Protein AF-A0A8B6GDD3-F1 (afdb_monomer_lite)

Secondary structure (DSSP, 8-state):
--EEEE-GGG------------------------------PPP---HHHHHHHHHHHHHHHTTPPP-S-HHHHHHHGGG-S-HHHHHHHHHHHHH-----B-S----B--PPPHHHHH-HHHHHHHHHHHHHTTSEEEEESS-SSTT-B-PPEEEEEETTEEEEEE-TTPSTTSSGGGGB-HHHH--PPPP--

Organism: Mytilus galloprovincialis (NCBI:txid29158)

pLDDT: mean 73.68, std 25.56, range [23.83, 97.0]

Foldseek 3Di:
DEQQDAPPPVDPDDDDDDDDDDDDDDDDDDDDDDDDDDDDDPDDDDPPQVVLQVVLVVVSQVLADDPDPLVVLLVVLVPPPDVVVSVQVSCCSVRNDDLQFDDDLAEADDEADVQCVVVVVLVVVVVVVCSVVSNYDDPDPDDSHRSDYAFHWHWDDDPPGTDIDGDQCPPPCRGRVNRRDCVVPPDDDDDDD

Structure (mmCIF, N/CA/C/O backbone):
data_AF-A0A8B6GDD3-F1
#
_entry.id   AF-A0A8B6GDD3-F1
#
loop_
_atom_site.group_PDB
_atom_site.id
_atom_site.type_symbol
_atom_site.label_atom_id
_atom_site.label_alt_id
_atom_site.label_comp_id
_atom_site.label_asym_id
_atom_site.label_entity_id
_atom_site.label_seq_id
_atom_site.pdbx_PDB_ins_code
_atom_site.Cartn_x
_atom_site.Cartn_y
_atom_site.Cartn_z
_atom_site.occupancy
_atom_site.B_iso_or_equiv
_atom_site.auth_seq_id
_atom_site.auth_comp_id
_atom_site.auth_asym_id
_atom_site.auth_atom_id
_atom_site.pdbx_PDB_model_num
ATOM 1 N N . MET A 1 1 ? -5.641 -0.725 3.367 1.00 25.08 1 MET A N 1
ATOM 2 C CA . MET A 1 1 ? -4.378 -0.809 2.606 1.00 25.08 1 MET A CA 1
ATOM 3 C C . MET A 1 1 ? -4.713 -1.417 1.257 1.00 25.08 1 MET A C 1
ATOM 5 O O . MET A 1 1 ? -4.905 -2.619 1.180 1.00 25.08 1 MET A O 1
ATOM 9 N N . LEU A 1 2 ? -4.910 -0.583 0.239 1.00 27.64 2 LEU A N 1
ATOM 10 C CA . LEU A 1 2 ? -5.195 -1.021 -1.123 1.00 27.64 2 LEU A CA 1
ATOM 11 C C . LEU A 1 2 ? -4.203 -0.274 -2.009 1.00 27.64 2 LEU A C 1
ATOM 13 O O . LEU A 1 2 ? -4.364 0.920 -2.250 1.00 27.64 2 LEU A O 1
ATOM 17 N N . VAL A 1 3 ? -3.121 -0.947 -2.399 1.00 32.22 3 VAL A N 1
ATOM 18 C CA . VAL A 1 3 ? -2.204 -0.400 -3.400 1.00 32.22 3 VAL A CA 1
ATOM 19 C C . VAL A 1 3 ? -2.746 -0.838 -4.753 1.00 32.22 3 VAL A C 1
ATOM 21 O O . VAL A 1 3 ? -2.589 -1.988 -5.159 1.00 32.22 3 VAL A O 1
ATOM 24 N N . ILE A 1 4 ? -3.486 0.065 -5.3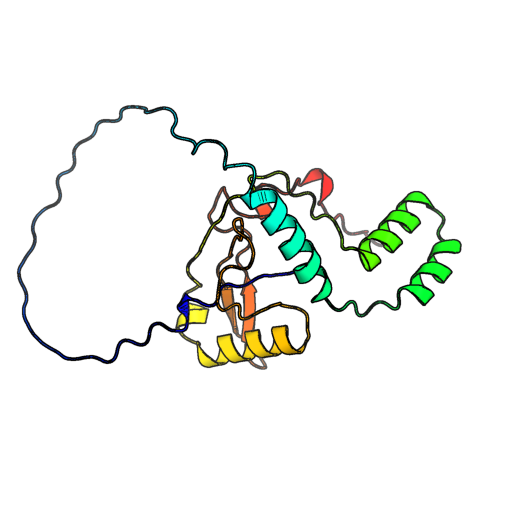88 1.00 34.34 4 ILE A N 1
ATOM 25 C CA . ILE A 1 4 ? -4.047 -0.119 -6.722 1.00 34.34 4 ILE A CA 1
ATOM 26 C C . ILE A 1 4 ? -2.921 0.183 -7.718 1.00 34.34 4 ILE A C 1
ATOM 28 O O . ILE A 1 4 ? -2.464 1.323 -7.802 1.00 34.34 4 ILE A O 1
ATOM 32 N N . HIS A 1 5 ? -2.462 -0.819 -8.469 1.00 44.69 5 HIS A N 1
ATOM 33 C CA . HIS A 1 5 ? -1.477 -0.608 -9.532 1.00 44.69 5 HIS A CA 1
ATOM 34 C C . HIS A 1 5 ? -2.133 -0.714 -10.905 1.00 44.69 5 HIS A C 1
ATOM 36 O O . HIS A 1 5 ? -2.836 -1.676 -11.210 1.00 44.69 5 HIS A O 1
ATOM 42 N N . ASN A 1 6 ? -1.855 0.282 -11.743 1.00 33.47 6 ASN A N 1
ATOM 43 C CA . ASN A 1 6 ? -2.201 0.284 -13.153 1.00 33.47 6 ASN A CA 1
ATOM 44 C C . ASN A 1 6 ? -1.038 -0.355 -13.937 1.00 33.47 6 ASN A C 1
ATOM 46 O O . ASN A 1 6 ? 0.036 0.241 -14.023 1.00 33.47 6 ASN A O 1
ATOM 50 N N . ILE A 1 7 ? -1.209 -1.576 -14.460 1.00 34.66 7 ILE A N 1
ATOM 51 C CA . ILE A 1 7 ? -0.160 -2.306 -15.206 1.00 34.66 7 ILE A CA 1
ATOM 52 C C . ILE A 1 7 ? -0.280 -2.037 -16.720 1.00 34.66 7 ILE A C 1
ATOM 54 O O . ILE A 1 7 ? -0.045 -2.909 -17.547 1.00 34.66 7 ILE A O 1
ATOM 58 N N . THR A 1 8 ? -0.621 -0.816 -17.142 1.00 28.84 8 THR A N 1
ATOM 59 C CA . THR A 1 8 ? -0.647 -0.509 -18.588 1.00 28.84 8 THR A CA 1
ATOM 60 C C . THR A 1 8 ? 0.758 -0.351 -19.186 1.00 28.84 8 THR A C 1
ATOM 62 O O . THR A 1 8 ? 0.921 -0.467 -20.393 1.00 28.84 8 THR A O 1
ATOM 65 N N . GLN A 1 9 ? 1.810 -0.146 -18.380 1.00 33.81 9 GLN A N 1
ATOM 66 C CA . GLN A 1 9 ? 3.174 0.037 -18.911 1.00 33.81 9 GLN A CA 1
ATOM 67 C C . GLN A 1 9 ? 3.981 -1.266 -19.083 1.00 33.81 9 GLN A C 1
ATOM 69 O O . GLN A 1 9 ? 5.102 -1.217 -19.584 1.00 33.81 9 GLN A O 1
ATOM 74 N N . ALA A 1 10 ? 3.443 -2.438 -18.713 1.00 29.56 10 ALA A N 1
ATOM 75 C CA . ALA A 1 10 ? 4.145 -3.716 -18.917 1.00 29.56 10 ALA A CA 1
ATOM 76 C C . ALA A 1 10 ? 3.794 -4.419 -20.242 1.00 29.56 10 ALA A C 1
ATOM 78 O O . ALA A 1 10 ? 4.418 -5.425 -20.570 1.00 29.56 10 ALA A O 1
ATOM 79 N N . LEU A 1 11 ? 2.833 -3.895 -21.013 1.00 29.53 11 LEU A N 1
ATOM 80 C CA . LEU A 1 11 ? 2.328 -4.516 -22.244 1.00 29.53 11 LEU A CA 1
ATOM 81 C C . LEU A 1 11 ? 2.389 -3.571 -23.451 1.00 29.53 11 LEU A C 1
ATOM 83 O O . LEU A 1 11 ? 1.442 -3.463 -24.221 1.00 29.53 11 LEU A O 1
ATOM 87 N N . SER A 1 12 ? 3.522 -2.903 -23.659 1.00 27.91 12 SER A N 1
ATOM 88 C CA . SER A 1 12 ? 3.843 -2.342 -24.975 1.00 27.91 12 SER A CA 1
ATOM 89 C C . SER A 1 12 ? 4.632 -3.381 -25.774 1.00 27.91 12 SER A C 1
ATOM 91 O O . SER A 1 12 ? 5.861 -3.378 -25.788 1.00 27.91 12 SER A O 1
ATOM 93 N N . PHE A 1 13 ? 3.911 -4.313 -26.400 1.00 28.72 13 PHE A N 1
ATOM 94 C CA . PHE A 1 13 ? 4.430 -5.092 -27.521 1.00 28.72 13 PHE A CA 1
ATOM 95 C C . PHE A 1 13 ? 4.427 -4.193 -28.762 1.00 28.72 13 PHE A C 1
ATOM 97 O O . PHE A 1 13 ? 3.360 -3.845 -29.256 1.00 28.72 13 PHE A O 1
ATOM 104 N N . SER A 1 14 ? 5.604 -3.866 -29.292 1.00 27.88 14 SER A N 1
ATOM 105 C CA . SER A 1 14 ? 5.744 -3.443 -30.687 1.00 27.88 14 SER A CA 1
ATOM 106 C C . SER A 1 14 ? 6.638 -4.457 -31.390 1.00 27.88 14 SER A C 1
ATOM 108 O O . SER A 1 14 ? 7.851 -4.479 -31.190 1.00 27.88 14 SER A O 1
ATOM 110 N N . PHE A 1 15 ? 6.013 -5.334 -32.178 1.00 29.25 15 PHE A N 1
ATOM 111 C CA . PHE A 1 15 ? 6.689 -6.106 -33.218 1.00 29.25 15 PHE A CA 1
ATOM 112 C C . PHE A 1 15 ? 7.264 -5.129 -34.252 1.00 29.25 15 PHE A C 1
ATOM 114 O O . PHE A 1 15 ? 6.594 -4.179 -34.654 1.00 29.25 15 PHE A O 1
ATOM 121 N N . GLY A 1 16 ? 8.528 -5.327 -34.625 1.00 23.83 16 GLY A N 1
ATOM 122 C CA . GLY A 1 16 ? 9.286 -4.379 -35.436 1.00 23.83 16 GLY A CA 1
ATOM 123 C C . GLY A 1 16 ? 9.080 -4.482 -36.946 1.00 23.83 16 GLY A C 1
ATOM 124 O O . GLY A 1 16 ? 8.595 -5.486 -37.462 1.00 23.83 16 GLY A O 1
ATOM 125 N N . HIS A 1 17 ? 9.585 -3.464 -37.644 1.00 26.36 17 HIS A N 1
ATOM 126 C CA . HIS A 1 17 ? 10.421 -3.624 -38.838 1.00 26.36 17 HIS A CA 1
ATOM 127 C C . HIS A 1 17 ? 11.335 -2.392 -39.035 1.00 26.36 17 HIS A C 1
ATOM 129 O O . HIS A 1 17 ? 11.056 -1.341 -38.455 1.00 26.36 17 HIS A O 1
ATOM 135 N N . PRO A 1 18 ? 12.458 -2.531 -39.769 1.00 31.09 18 PRO A N 1
ATOM 136 C CA . PRO A 1 18 ? 13.601 -1.622 -39.736 1.00 31.09 18 PRO A CA 1
ATOM 137 C C . PRO A 1 18 ? 13.593 -0.604 -40.887 1.00 31.09 18 PRO A C 1
ATOM 139 O O . PRO A 1 18 ? 13.093 -0.894 -41.971 1.00 31.09 18 PRO A O 1
ATOM 142 N N . GLY A 1 19 ? 14.258 0.540 -40.692 1.00 24.67 19 GLY A N 1
ATOM 143 C CA . GLY A 1 19 ? 14.771 1.336 -41.809 1.00 24.67 19 GLY A CA 1
ATOM 144 C C . GLY A 1 19 ? 14.820 2.852 -41.602 1.00 24.67 19 GLY A C 1
ATOM 145 O O . GLY A 1 19 ? 13.789 3.477 -41.402 1.00 24.67 19 GLY A O 1
ATOM 146 N N . LEU A 1 20 ? 16.029 3.390 -41.813 1.00 25.22 20 LEU A N 1
ATOM 147 C CA . LEU A 1 20 ? 16.373 4.712 -42.371 1.00 25.22 20 LEU A CA 1
ATOM 148 C C . LEU A 1 20 ? 16.643 5.912 -41.431 1.00 25.22 20 LEU A C 1
ATOM 150 O O . LEU A 1 20 ? 15.756 6.638 -41.008 1.00 25.22 20 LEU A O 1
ATOM 154 N N . SER A 1 21 ? 17.957 6.118 -41.268 1.00 25.38 21 SER A N 1
ATOM 155 C CA . SER A 1 21 ? 18.748 7.334 -41.538 1.00 25.38 21 SER A CA 1
ATOM 156 C C . SER A 1 21 ? 18.715 8.567 -40.620 1.00 25.38 21 SER A C 1
ATOM 158 O O . SER A 1 21 ? 17.726 9.267 -40.456 1.00 25.38 21 SER A O 1
ATOM 160 N N . ILE A 1 22 ? 19.937 8.816 -40.135 1.00 27.80 22 ILE A N 1
ATOM 161 C CA . ILE A 1 22 ? 20.607 10.015 -39.612 1.00 27.80 22 ILE A CA 1
ATOM 162 C C . ILE A 1 22 ? 20.184 11.321 -40.299 1.00 27.80 22 ILE A C 1
ATOM 164 O O . ILE A 1 22 ? 20.107 11.337 -41.519 1.00 27.80 22 ILE A O 1
ATOM 168 N N . GLU A 1 23 ? 20.072 12.406 -39.518 1.00 28.14 23 GLU A N 1
ATOM 169 C CA . GLU A 1 23 ? 20.560 13.765 -39.832 1.00 28.14 23 GLU A CA 1
ATOM 170 C C . GLU A 1 23 ? 20.624 14.619 -38.547 1.00 28.14 23 GLU A C 1
ATOM 172 O O . GLU A 1 23 ? 20.107 14.250 -37.494 1.00 28.14 23 GLU A O 1
ATOM 177 N N . GLN A 1 24 ? 21.406 15.691 -38.626 1.00 25.98 24 GLN A N 1
ATOM 178 C CA . GLN A 1 24 ? 22.206 16.316 -37.573 1.00 25.98 24 GLN A CA 1
ATOM 179 C C . GLN A 1 24 ? 21.451 17.403 -36.776 1.00 25.98 24 GLN A C 1
ATOM 181 O O . GLN A 1 24 ? 20.393 17.871 -37.185 1.00 25.98 24 GLN A O 1
ATOM 186 N N . GLY A 1 25 ? 22.016 17.819 -35.629 1.00 24.77 25 GLY A N 1
ATOM 187 C CA . GLY A 1 25 ? 21.556 18.986 -34.851 1.00 24.77 25 GLY A CA 1
ATOM 188 C C . GLY A 1 25 ? 21.701 20.320 -35.610 1.00 24.77 25 GLY A C 1
ATOM 189 O O . GLY A 1 25 ? 22.154 20.314 -36.755 1.00 24.77 25 GLY A O 1
ATOM 190 N N . PRO A 1 26 ? 21.409 21.483 -34.982 1.00 29.55 26 PRO A N 1
ATOM 191 C CA . PRO A 1 26 ? 22.375 21.979 -33.994 1.00 29.55 26 PRO A CA 1
ATOM 192 C C . PRO A 1 26 ? 21.839 22.902 -32.859 1.00 29.55 26 PRO A C 1
ATOM 194 O O . PRO A 1 26 ? 20.727 23.416 -32.889 1.00 29.55 26 PRO A O 1
ATOM 197 N N . SER A 1 27 ? 22.749 23.143 -31.905 1.00 24.67 27 SER A N 1
ATOM 198 C CA . SER A 1 27 ? 23.004 24.376 -31.128 1.00 24.67 27 SER A CA 1
ATOM 199 C C . SER A 1 27 ? 22.071 24.850 -30.0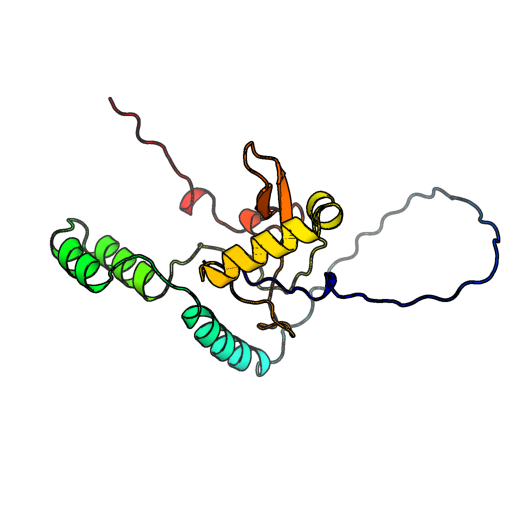01 1.00 24.67 27 SER A C 1
ATOM 201 O O . SER A 1 27 ? 20.964 25.340 -30.196 1.00 24.67 27 SER A O 1
ATOM 203 N N . PHE A 1 28 ? 22.666 24.844 -28.803 1.00 24.50 28 PHE A N 1
ATOM 204 C CA . PHE A 1 28 ? 22.290 25.594 -27.606 1.00 24.50 28 PHE A CA 1
ATOM 205 C C . PHE A 1 28 ? 22.417 27.112 -27.810 1.00 24.50 28 PHE A C 1
ATOM 207 O O . PHE A 1 28 ? 23.420 27.575 -28.346 1.00 24.50 28 PHE A O 1
ATOM 214 N N . ASN A 1 29 ? 21.469 27.877 -27.260 1.00 25.25 29 ASN A N 1
ATOM 215 C CA . ASN A 1 29 ? 21.646 29.291 -26.933 1.00 25.25 29 ASN A CA 1
ATOM 216 C C . ASN A 1 29 ? 21.156 29.560 -25.504 1.00 25.25 29 ASN A C 1
ATOM 218 O O . ASN A 1 29 ? 20.062 29.157 -25.116 1.00 25.25 29 ASN A O 1
ATOM 222 N N . PHE A 1 30 ? 22.006 30.235 -24.734 1.00 25.81 30 PHE A N 1
ATOM 223 C CA . PHE A 1 30 ? 21.767 30.717 -23.378 1.00 25.81 30 PHE A CA 1
ATOM 224 C C . PHE A 1 30 ? 21.173 32.129 -23.481 1.00 25.81 30 PHE A C 1
ATOM 226 O O . PHE A 1 30 ? 21.805 33.004 -24.069 1.00 25.81 30 PHE A O 1
ATOM 233 N N . ALA A 1 31 ? 19.992 32.375 -22.913 1.00 26.98 31 ALA A N 1
ATOM 234 C CA . ALA A 1 31 ? 19.498 33.731 -22.675 1.00 26.98 31 ALA A CA 1
ATOM 235 C C . ALA A 1 31 ? 18.571 33.750 -21.451 1.00 26.98 31 ALA A C 1
ATOM 237 O O . ALA A 1 31 ? 17.647 32.949 -21.332 1.00 26.98 31 ALA A O 1
ATOM 238 N N . GLN A 1 32 ? 18.888 34.652 -20.524 1.00 26.83 32 GLN A N 1
ATOM 239 C CA . GLN A 1 32 ? 18.174 34.940 -19.282 1.00 26.83 32 GLN A CA 1
ATOM 240 C C . GLN A 1 32 ? 16.865 35.699 -19.548 1.00 26.83 32 GLN A C 1
ATOM 242 O O . GLN A 1 32 ? 16.805 36.523 -20.457 1.00 26.83 32 GLN A O 1
ATOM 247 N N . GLY A 1 33 ? 15.866 35.500 -18.683 1.00 27.86 33 GLY A N 1
ATOM 248 C CA . GLY A 1 33 ? 14.691 36.370 -18.583 1.00 27.86 33 GLY A CA 1
ATOM 249 C C . GLY A 1 33 ? 13.468 35.645 -18.031 1.00 27.86 33 GLY A C 1
ATOM 250 O O . GLY A 1 33 ? 12.759 34.976 -18.774 1.00 27.86 33 GLY A O 1
ATOM 251 N N . ALA A 1 34 ? 13.216 35.779 -16.728 1.00 30.31 34 ALA A N 1
ATOM 252 C CA . ALA A 1 34 ? 11.932 35.420 -16.129 1.00 30.31 34 ALA A CA 1
ATOM 253 C C . ALA A 1 34 ? 10.820 36.345 -16.655 1.00 30.31 34 ALA A C 1
ATOM 255 O O . ALA A 1 34 ? 11.060 37.537 -16.865 1.00 30.31 34 ALA A O 1
ATOM 256 N N . PRO A 1 35 ? 9.591 35.828 -16.771 1.00 28.42 35 PRO A N 1
ATOM 257 C CA . PRO A 1 35 ? 8.505 36.489 -16.062 1.00 28.42 35 PRO A CA 1
ATOM 258 C C . PRO A 1 35 ? 7.640 35.492 -15.286 1.00 28.42 35 PRO A C 1
ATOM 260 O O . PRO A 1 35 ? 7.331 34.392 -15.739 1.00 28.42 35 PRO A O 1
ATOM 263 N N . SER A 1 36 ? 7.245 35.920 -14.094 1.00 35.66 36 SER A N 1
ATOM 264 C CA . SER A 1 36 ? 6.231 35.306 -13.246 1.00 35.66 36 SER A CA 1
ATOM 265 C C . SER A 1 36 ? 4.913 35.158 -14.012 1.00 35.66 36 SER A C 1
ATOM 267 O O . SER A 1 36 ? 4.404 36.149 -14.535 1.00 35.66 36 SER A O 1
ATOM 269 N N . GLN A 1 37 ? 4.341 33.952 -14.049 1.00 33.03 37 GLN A N 1
ATOM 270 C CA . GLN A 1 37 ? 2.955 33.732 -14.464 1.00 33.03 37 GLN A CA 1
ATOM 271 C C . GLN A 1 37 ? 2.214 32.966 -13.366 1.00 33.03 37 GLN A C 1
ATOM 273 O O . GLN A 1 37 ? 2.574 31.845 -13.004 1.00 33.03 37 GLN A O 1
ATOM 278 N N . GLU A 1 38 ? 1.210 33.642 -12.816 1.00 30.27 38 GLU A N 1
ATOM 279 C CA . GLU A 1 38 ? 0.139 33.093 -11.997 1.00 30.27 38 GLU A CA 1
ATOM 280 C C . GLU A 1 38 ? -0.692 32.051 -12.763 1.00 30.27 38 GLU A C 1
ATOM 282 O O . GLU A 1 38 ? -0.967 32.200 -13.949 1.00 30.27 38 GLU A O 1
ATOM 287 N N . SER A 1 39 ? -1.129 31.046 -12.000 1.00 34.25 39 SER A N 1
ATOM 288 C CA . SER A 1 39 ? -2.395 30.308 -12.098 1.00 34.25 39 SER A CA 1
ATOM 289 C C . SER A 1 39 ? -2.830 29.726 -13.447 1.00 34.25 39 SER A C 1
ATOM 291 O O . SER A 1 39 ? -3.440 30.407 -14.266 1.00 34.25 39 SER A O 1
ATOM 293 N N . ASP A 1 40 ? -2.744 28.398 -13.538 1.00 32.22 40 ASP A N 1
ATOM 294 C CA . ASP A 1 40 ? -3.804 27.611 -14.172 1.00 32.22 40 ASP A CA 1
ATOM 295 C C . ASP A 1 40 ? -3.994 26.295 -13.393 1.00 32.22 40 ASP A C 1
ATOM 297 O O . ASP A 1 40 ? -3.375 25.263 -13.660 1.00 32.22 40 ASP A O 1
ATOM 301 N N . PHE A 1 41 ? -4.779 26.365 -12.313 1.00 38.41 41 PHE A N 1
ATOM 302 C CA . PHE A 1 41 ? -5.310 25.172 -11.653 1.00 38.41 41 PHE A CA 1
ATOM 303 C C . PHE A 1 41 ? -6.504 24.675 -12.482 1.00 38.41 41 PHE A C 1
ATOM 305 O O . PHE A 1 41 ? -7.423 25.462 -12.712 1.00 38.41 41 PHE A O 1
ATOM 312 N N . PRO A 1 42 ? -6.554 23.395 -12.897 1.00 40.88 42 PRO A N 1
ATOM 313 C CA . PRO A 1 42 ? -7.695 22.880 -13.644 1.00 40.88 42 PRO A CA 1
ATOM 314 C C . PRO A 1 42 ? -9.002 23.033 -12.854 1.00 40.88 42 PRO A C 1
ATOM 316 O O . PRO A 1 42 ? -9.082 22.639 -11.688 1.00 40.88 42 PRO A O 1
ATOM 319 N N . GLN A 1 43 ? -10.005 23.604 -13.525 1.00 43.50 43 GLN A N 1
ATOM 320 C CA . GLN A 1 43 ? -11.370 23.825 -13.046 1.00 43.50 43 GLN A CA 1
ATOM 321 C C . GLN A 1 43 ? -12.029 22.551 -12.491 1.00 43.50 43 GLN A C 1
ATOM 323 O O . GLN A 1 43 ? -11.747 21.435 -12.933 1.00 43.50 43 GLN A O 1
ATOM 328 N N . GLU A 1 44 ? -12.944 22.749 -11.535 1.00 43.25 44 GLU A N 1
ATOM 329 C CA . GLU A 1 44 ? -13.765 21.716 -10.898 1.00 43.25 44 GLU A CA 1
ATOM 330 C C . GLU A 1 44 ? -14.348 20.698 -11.897 1.00 43.25 44 GLU A C 1
ATOM 332 O O . GLU A 1 44 ? -14.955 21.042 -12.912 1.00 43.25 44 GLU A O 1
ATOM 337 N N . MET A 1 45 ? -14.172 19.415 -11.571 1.00 44.22 45 MET A N 1
ATOM 338 C CA . MET A 1 45 ? -14.670 18.272 -12.340 1.00 44.22 45 MET A CA 1
ATOM 339 C C . MET A 1 45 ? -16.206 18.143 -12.243 1.00 44.22 45 MET A C 1
ATOM 341 O O . MET A 1 45 ? -16.773 18.364 -11.171 1.00 44.22 45 MET A O 1
ATOM 345 N N . PRO A 1 46 ? -16.900 17.701 -13.311 1.00 38.62 46 PRO A N 1
ATOM 346 C CA . PRO A 1 46 ? -18.357 17.575 -13.334 1.00 38.62 46 PRO A CA 1
ATOM 347 C C . PRO A 1 46 ? -18.876 16.535 -12.323 1.00 38.62 46 PRO A C 1
ATOM 349 O O . PRO A 1 46 ? -18.394 15.406 -12.261 1.00 38.62 46 PRO A O 1
ATOM 352 N N . HIS A 1 47 ? -19.933 16.888 -11.582 1.00 45.50 47 HIS A N 1
ATOM 353 C CA . HIS A 1 47 ? -20.523 16.118 -10.470 1.00 45.50 47 HIS A CA 1
ATOM 354 C C . HIS A 1 47 ? -20.919 14.649 -10.767 1.00 45.50 47 HIS A C 1
ATOM 356 O O . HIS A 1 47 ? -21.148 13.879 -9.834 1.00 45.50 47 HIS A O 1
ATOM 362 N N . SER A 1 48 ? -20.995 14.227 -12.036 1.00 53.81 48 SER A N 1
ATOM 363 C CA . SER A 1 48 ? -21.392 12.866 -12.436 1.00 53.81 48 SER A CA 1
ATOM 364 C C . SER A 1 48 ? -20.301 11.806 -12.226 1.00 53.81 48 SER A C 1
ATOM 366 O O . SER A 1 48 ? -20.633 10.649 -11.967 1.00 53.81 48 SER A O 1
ATOM 368 N N . SER A 1 49 ? -19.017 12.162 -12.328 1.00 59.75 49 SER A N 1
ATOM 369 C CA . SER A 1 49 ? -17.912 11.197 -12.184 1.00 59.75 49 SER A CA 1
ATOM 370 C C . SER A 1 49 ? -17.698 10.779 -10.727 1.00 59.75 49 SER A C 1
ATOM 372 O O . SER A 1 49 ? -17.411 9.620 -10.441 1.00 59.75 49 SER A O 1
ATOM 374 N N . HIS A 1 50 ? -17.929 11.701 -9.788 1.00 62.94 50 HIS A N 1
ATOM 375 C CA . HIS A 1 50 ? -17.681 11.482 -8.364 1.00 62.94 50 HIS A CA 1
ATOM 376 C C . HIS A 1 50 ? -18.556 10.368 -7.768 1.00 62.94 50 HIS A C 1
ATOM 378 O O . HIS A 1 50 ? -18.099 9.610 -6.917 1.00 62.94 50 HIS A O 1
ATOM 384 N N . LYS A 1 51 ? -19.820 10.236 -8.198 1.00 63.09 51 LYS A N 1
ATOM 385 C CA . LYS A 1 51 ? -20.706 9.169 -7.701 1.00 63.09 51 LYS A CA 1
ATOM 386 C C . LYS A 1 51 ? -20.261 7.786 -8.192 1.00 63.09 51 LYS A C 1
ATOM 388 O O . LYS A 1 51 ? -20.221 6.852 -7.400 1.00 63.09 51 LYS A O 1
ATOM 393 N N . GLN A 1 52 ? -19.882 7.677 -9.467 1.00 68.94 52 GLN A N 1
ATOM 394 C CA . GLN A 1 52 ? -19.381 6.428 -10.049 1.00 68.94 52 GLN A CA 1
ATOM 395 C C . GLN A 1 52 ? -18.064 5.989 -9.399 1.00 68.94 52 GLN A C 1
ATOM 397 O O . GLN A 1 52 ? -17.905 4.812 -9.085 1.00 68.94 52 GLN A O 1
ATOM 402 N N . ASP A 1 53 ? -17.163 6.936 -9.122 1.00 73.56 53 ASP A N 1
ATOM 403 C CA . ASP A 1 53 ? -15.924 6.654 -8.395 1.00 73.56 53 ASP A CA 1
ATOM 404 C C . ASP A 1 53 ? -16.203 6.118 -6.981 1.00 73.56 53 ASP A C 1
ATOM 406 O O . ASP A 1 53 ? -15.550 5.174 -6.550 1.00 73.56 53 ASP A O 1
ATOM 410 N N . LEU A 1 54 ? -17.179 6.668 -6.246 1.00 71.25 54 LEU A N 1
ATOM 411 C CA . LEU A 1 54 ? -17.512 6.192 -4.894 1.00 71.25 54 LEU A CA 1
ATOM 412 C C . LEU A 1 54 ? -18.045 4.753 -4.884 1.00 71.25 54 LEU A C 1
ATOM 414 O O . LEU A 1 54 ? -17.643 3.961 -4.027 1.00 71.25 54 LEU A O 1
ATOM 418 N N . ASP A 1 55 ? -18.908 4.409 -5.840 1.00 75.25 55 ASP A N 1
ATOM 419 C CA . ASP A 1 55 ? -19.433 3.048 -5.980 1.00 75.25 55 ASP A CA 1
ATOM 420 C C . ASP A 1 55 ? -18.299 2.062 -6.323 1.00 75.25 55 ASP A C 1
ATOM 422 O O . ASP A 1 55 ? -18.192 0.990 -5.720 1.00 75.25 55 ASP A O 1
ATOM 426 N N . GLN A 1 56 ? -17.382 2.458 -7.214 1.00 76.56 56 GLN A N 1
ATOM 427 C CA . GLN A 1 56 ? -16.184 1.677 -7.546 1.00 76.56 56 GLN A CA 1
ATOM 428 C C . GLN A 1 56 ? -15.237 1.525 -6.346 1.00 76.56 56 GLN A C 1
ATOM 430 O O . GLN A 1 56 ? -14.753 0.425 -6.079 1.00 76.56 56 GLN A O 1
ATOM 435 N N . ILE A 1 57 ? -15.008 2.588 -5.568 1.00 75.94 57 ILE A N 1
ATOM 436 C CA . ILE A 1 57 ? -14.186 2.555 -4.346 1.00 75.94 57 ILE A CA 1
ATOM 437 C C . ILE A 1 57 ? -14.760 1.566 -3.329 1.00 75.94 57 ILE A C 1
ATOM 439 O O . ILE A 1 57 ? -14.005 0.787 -2.741 1.00 75.94 57 ILE A O 1
ATOM 443 N N . SER A 1 58 ? -16.083 1.571 -3.138 1.00 74.31 58 SER A N 1
ATOM 444 C CA . SER A 1 58 ? -16.751 0.643 -2.223 1.00 74.31 58 SER A CA 1
ATOM 445 C C . SER A 1 58 ? -16.515 -0.814 -2.625 1.00 74.31 58 SER A C 1
ATOM 447 O O . SER A 1 58 ? -16.280 -1.661 -1.761 1.00 74.31 58 SER A O 1
ATOM 449 N N . GLU A 1 59 ? -16.554 -1.122 -3.921 1.00 78.25 59 GLU A N 1
ATOM 450 C CA . GLU A 1 59 ? -16.307 -2.481 -4.403 1.00 78.25 59 GLU A CA 1
ATOM 451 C C . GLU A 1 59 ? -14.828 -2.871 -4.278 1.00 78.25 59 GLU A C 1
ATOM 453 O O . GLU A 1 59 ? -14.500 -3.966 -3.821 1.00 78.25 59 GLU A O 1
ATOM 458 N N . LEU A 1 60 ? -13.915 -1.942 -4.563 1.00 77.31 60 LEU A N 1
ATOM 459 C CA . LEU A 1 60 ? -12.477 -2.149 -4.392 1.00 77.31 60 LEU A CA 1
ATOM 460 C C . LEU A 1 60 ? -12.086 -2.462 -2.941 1.00 77.31 60 LEU A C 1
ATOM 462 O O . LEU A 1 60 ? -11.183 -3.266 -2.704 1.00 77.31 60 LEU A O 1
ATOM 466 N N . TRP A 1 61 ? -12.757 -1.861 -1.954 1.00 74.31 61 TRP A N 1
ATOM 467 C CA . TRP A 1 61 ? -12.498 -2.147 -0.539 1.00 74.31 61 TRP A CA 1
ATOM 468 C C . TRP A 1 61 ? -12.833 -3.585 -0.144 1.00 74.31 61 TRP A C 1
ATOM 470 O O . TRP A 1 61 ? -12.166 -4.139 0.731 1.00 74.31 61 TRP A O 1
ATOM 480 N N . ARG A 1 62 ? -13.791 -4.226 -0.823 1.00 74.31 62 ARG A N 1
ATOM 481 C CA . ARG A 1 62 ? -14.154 -5.629 -0.568 1.00 74.31 62 ARG A CA 1
ATOM 482 C C . ARG A 1 62 ? -13.091 -6.626 -1.026 1.00 74.31 62 ARG A C 1
ATOM 484 O O . ARG A 1 62 ? -13.106 -7.769 -0.576 1.00 74.31 62 ARG A O 1
ATOM 491 N N . LEU A 1 63 ? -12.149 -6.206 -1.873 1.00 72.69 63 LEU A N 1
ATOM 492 C CA . LEU A 1 63 ? -11.044 -7.058 -2.323 1.00 72.69 63 LEU A CA 1
ATOM 493 C C . LEU A 1 63 ? -10.024 -7.333 -1.208 1.00 72.69 63 LEU A C 1
ATOM 495 O O . LEU A 1 63 ? -9.331 -8.350 -1.236 1.00 72.69 63 LEU A O 1
ATOM 499 N N . GLY A 1 64 ? -9.921 -6.434 -0.225 1.00 72.81 64 GLY A N 1
ATOM 500 C CA . GLY A 1 64 ? -8.964 -6.556 0.867 1.00 72.81 64 GLY A CA 1
ATOM 501 C C . GLY A 1 64 ? -9.351 -7.662 1.845 1.00 72.81 64 GLY A C 1
ATOM 502 O O . GLY A 1 64 ? -10.402 -7.608 2.480 1.00 72.81 64 GLY A O 1
ATOM 503 N N . ARG A 1 65 ? -8.469 -8.647 2.034 1.00 75.38 65 ARG A N 1
ATOM 504 C CA . ARG A 1 65 ? -8.628 -9.656 3.091 1.00 75.38 65 ARG A CA 1
ATOM 505 C C . ARG A 1 65 ? -7.917 -9.202 4.362 1.00 75.38 65 ARG A C 1
ATOM 507 O O . ARG A 1 65 ? -6.729 -8.890 4.334 1.00 75.38 65 ARG A O 1
ATOM 514 N N . THR A 1 66 ? -8.624 -9.212 5.491 1.00 80.06 66 THR A N 1
ATOM 515 C CA . THR A 1 66 ? -8.011 -9.015 6.812 1.00 80.06 66 THR A CA 1
ATOM 516 C C . THR A 1 66 ? -7.675 -10.369 7.447 1.00 80.06 66 THR A C 1
ATOM 518 O O . THR A 1 66 ? -8.535 -11.251 7.481 1.00 80.06 66 THR A O 1
ATOM 521 N N . PRO A 1 67 ? -6.451 -10.572 7.969 1.00 84.56 67 PRO A N 1
ATOM 522 C CA . PRO A 1 67 ? -6.125 -11.770 8.744 1.00 84.56 67 PRO A CA 1
ATOM 523 C C . PRO A 1 67 ? -6.762 -11.748 10.146 1.00 84.56 67 PRO A C 1
ATOM 525 O O . PRO A 1 67 ? -6.722 -12.747 10.865 1.00 84.56 67 PRO A O 1
ATOM 528 N N . ILE A 1 68 ? -7.333 -10.612 10.563 1.00 89.50 68 ILE A N 1
ATOM 529 C CA . ILE A 1 68 ? -7.883 -10.420 11.902 1.00 89.50 68 ILE A CA 1
ATOM 530 C C . ILE A 1 68 ? -9.282 -11.032 12.000 1.00 89.50 68 ILE A C 1
ATOM 532 O O . ILE A 1 68 ? -10.200 -10.676 11.262 1.00 89.50 68 ILE A O 1
ATOM 536 N N . LYS A 1 69 ? -9.475 -11.921 12.980 1.00 92.31 69 LYS A N 1
ATOM 537 C CA . LYS A 1 69 ? -10.788 -12.491 13.312 1.00 92.31 69 LYS A CA 1
ATOM 538 C C . LYS A 1 69 ? -11.638 -11.450 14.045 1.00 92.31 69 LYS A C 1
ATOM 540 O O . LYS A 1 69 ? -11.636 -11.398 15.274 1.00 92.31 69 LYS A O 1
ATOM 545 N N . ILE A 1 70 ? -12.383 -10.642 13.291 1.00 91.50 70 ILE A N 1
ATOM 546 C CA . ILE A 1 70 ? -13.148 -9.491 13.805 1.00 91.50 70 ILE A CA 1
ATOM 547 C C . ILE A 1 70 ? -14.080 -9.851 14.973 1.00 91.50 70 ILE A C 1
ATOM 549 O O . ILE A 1 70 ? -14.152 -9.107 15.947 1.00 91.50 70 ILE A O 1
ATOM 553 N N . GLY A 1 71 ? -14.750 -11.009 14.935 1.00 92.88 71 GLY A N 1
ATOM 554 C CA . GLY A 1 71 ? -15.611 -11.454 16.039 1.00 92.88 71 GLY A CA 1
ATOM 555 C C . GLY A 1 71 ? -14.851 -11.692 17.352 1.00 92.88 71 GLY A C 1
ATOM 556 O O . GLY A 1 71 ? -15.330 -11.312 18.419 1.00 92.88 71 GLY A O 1
ATOM 557 N N . VAL A 1 72 ? -13.641 -12.258 17.273 1.00 94.94 72 VAL A N 1
ATOM 558 C CA . VAL A 1 72 ? -12.762 -12.460 18.439 1.00 94.94 72 VAL A CA 1
ATOM 559 C C . VAL A 1 72 ? -12.249 -11.115 18.942 1.00 94.94 72 VAL A C 1
ATOM 561 O O . VAL A 1 72 ? -12.352 -10.831 20.134 1.00 94.94 72 VAL A O 1
ATOM 564 N N . LEU A 1 73 ? -11.782 -10.257 18.028 1.00 94.50 73 LEU A N 1
ATOM 565 C CA . LEU A 1 73 ? -11.327 -8.905 18.351 1.00 94.50 73 LEU A CA 1
ATOM 566 C C . LEU A 1 73 ? -12.417 -8.114 19.088 1.00 94.50 73 LEU A C 1
ATOM 568 O O . LEU A 1 73 ? -12.151 -7.537 20.138 1.00 94.50 73 LEU A O 1
ATOM 572 N N . LYS A 1 74 ? -13.661 -8.141 18.594 1.00 94.75 74 LYS A N 1
ATOM 573 C CA . LYS A 1 74 ? -14.805 -7.462 19.219 1.00 94.75 74 LYS A CA 1
ATOM 574 C C . LYS A 1 74 ? -15.003 -7.878 20.674 1.00 94.75 74 LYS A C 1
ATOM 576 O O . LYS A 1 74 ? -15.323 -7.037 21.508 1.00 94.75 74 LYS A O 1
ATOM 581 N N . ASN A 1 75 ? -14.832 -9.164 20.980 1.00 95.25 75 ASN A N 1
ATOM 582 C CA . ASN A 1 75 ? -14.970 -9.668 22.343 1.00 95.25 75 ASN A CA 1
ATOM 583 C C . ASN A 1 75 ? -13.814 -9.204 23.234 1.00 95.25 75 ASN A C 1
ATOM 585 O O . ASN A 1 75 ? -14.067 -8.762 24.351 1.00 95.25 75 ASN A O 1
ATOM 589 N N . MET A 1 76 ? -12.576 -9.237 22.732 1.00 94.88 76 MET A N 1
ATOM 590 C CA . MET A 1 76 ? -11.401 -8.749 23.467 1.00 94.88 76 MET A CA 1
ATOM 591 C C . MET A 1 76 ? -11.498 -7.251 23.779 1.00 94.88 76 MET A C 1
ATOM 593 O O . MET A 1 76 ? -11.184 -6.823 24.886 1.00 94.88 76 MET A O 1
ATOM 597 N N . LEU A 1 77 ? -12.002 -6.460 22.829 1.00 95.81 77 LEU A N 1
ATOM 598 C CA . LEU A 1 77 ? -12.143 -5.011 22.969 1.00 95.81 77 LEU A CA 1
ATOM 599 C C . LEU A 1 77 ? -13.166 -4.583 24.033 1.00 95.81 77 LEU A C 1
ATOM 601 O O . LEU A 1 77 ? -13.130 -3.436 24.466 1.00 95.81 77 LEU A O 1
ATOM 605 N N . ARG A 1 78 ? -14.040 -5.482 24.513 1.00 94.19 78 ARG A N 1
ATOM 606 C CA . ARG A 1 78 ? -14.979 -5.176 25.612 1.00 94.19 78 ARG A CA 1
ATOM 607 C C . ARG A 1 78 ? -14.273 -4.863 26.927 1.00 94.19 78 ARG A C 1
ATOM 609 O O . ARG A 1 78 ? -14.801 -4.097 27.722 1.00 94.19 78 ARG A O 1
ATOM 616 N N . ALA A 1 79 ? -13.111 -5.471 27.153 1.00 93.00 79 ALA A N 1
ATOM 617 C CA . ALA A 1 79 ? -12.308 -5.261 28.353 1.00 93.00 79 ALA A CA 1
ATOM 618 C C . ALA A 1 79 ? -11.270 -4.137 28.180 1.00 93.00 79 ALA A C 1
ATOM 620 O O . ALA A 1 79 ? -10.451 -3.918 29.070 1.00 93.00 79 ALA A O 1
ATOM 621 N N . TYR A 1 80 ? -11.258 -3.446 27.034 1.00 95.12 80 TYR A N 1
ATOM 622 C CA . TYR A 1 80 ? -10.264 -2.417 26.760 1.00 95.12 80 TYR A CA 1
ATOM 623 C C . TYR A 1 80 ? -10.602 -1.117 27.518 1.00 95.12 80 TYR A C 1
ATOM 625 O O . TYR A 1 80 ? -11.719 -0.618 27.368 1.00 95.12 80 TYR A O 1
ATOM 633 N N . PRO A 1 81 ? -9.668 -0.531 28.296 1.00 94.38 81 PRO A N 1
ATOM 634 C CA . PRO A 1 81 ? -9.957 0.618 29.165 1.00 94.38 81 PRO A CA 1
ATOM 635 C C . PRO A 1 81 ? -10.476 1.867 28.438 1.00 94.38 81 PRO A C 1
A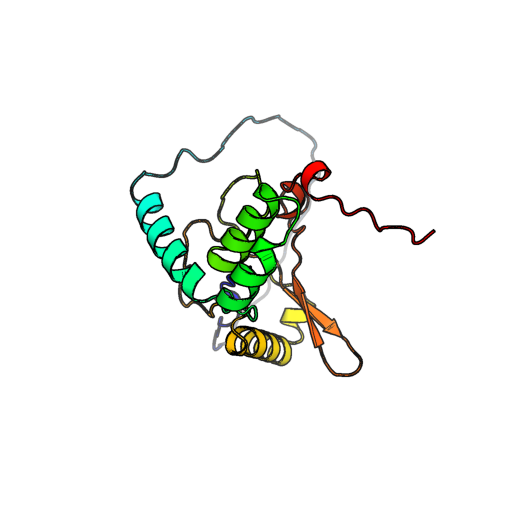TOM 637 O O . PRO A 1 81 ? -11.214 2.664 29.014 1.00 94.38 81 PRO A O 1
ATOM 640 N N . HIS A 1 82 ? -10.108 2.048 27.167 1.00 95.25 82 HIS A N 1
ATOM 641 C CA . HIS A 1 82 ? -10.468 3.227 26.383 1.00 95.25 82 HIS A CA 1
ATOM 642 C C . HIS A 1 82 ? -11.533 2.886 25.340 1.00 95.25 82 HIS A C 1
ATOM 644 O O . HIS A 1 82 ? -11.218 2.529 24.206 1.00 95.25 82 HIS A O 1
ATOM 650 N N . ALA A 1 83 ? -12.807 3.033 25.707 1.00 93.62 83 ALA A N 1
ATOM 651 C CA . ALA A 1 83 ? -13.937 2.666 24.848 1.00 93.62 83 ALA A CA 1
ATOM 652 C C . ALA A 1 83 ? -13.929 3.362 23.469 1.00 93.62 83 ALA A C 1
ATOM 654 O O . ALA A 1 83 ? -14.302 2.749 22.470 1.00 93.62 83 ALA A O 1
ATOM 655 N N . GLY A 1 84 ? -13.468 4.618 23.393 1.00 94.56 84 GLY A N 1
ATOM 656 C CA . GLY A 1 84 ? -13.331 5.345 22.124 1.00 94.56 84 GLY A CA 1
ATOM 657 C C . GLY A 1 84 ? -12.313 4.698 21.182 1.00 94.56 84 GLY A C 1
ATOM 658 O O . GLY A 1 84 ? -12.631 4.403 20.034 1.00 94.56 84 GLY A O 1
ATOM 659 N N . VAL A 1 85 ? -11.126 4.378 21.702 1.00 92.81 85 VAL A N 1
ATOM 660 C CA . VAL A 1 85 ? -10.068 3.681 20.952 1.00 92.81 85 VAL A CA 1
ATOM 661 C C . VAL A 1 85 ? -10.505 2.261 20.588 1.00 92.81 85 VAL A C 1
ATOM 663 O O . VAL A 1 85 ? -10.268 1.802 19.476 1.00 92.81 85 VAL A O 1
ATOM 666 N N . ALA A 1 86 ? -11.208 1.566 21.488 1.00 95.00 86 ALA A N 1
ATOM 667 C CA . ALA A 1 86 ? -11.771 0.250 21.197 1.00 95.00 86 ALA A CA 1
ATOM 668 C C . ALA A 1 86 ? -12.737 0.297 20.005 1.00 95.00 86 ALA A C 1
ATOM 670 O O . ALA A 1 86 ? -12.680 -0.559 19.120 1.00 95.00 86 ALA A O 1
ATOM 671 N N . LYS A 1 87 ? -13.603 1.315 19.958 1.00 94.44 87 LYS A N 1
ATOM 672 C CA . LYS A 1 87 ? -14.508 1.541 18.832 1.00 94.44 87 LYS A CA 1
ATOM 673 C C . LYS A 1 87 ? -13.731 1.810 17.541 1.00 94.44 87 LYS A C 1
ATOM 675 O O . LYS A 1 87 ? -14.015 1.160 16.540 1.00 94.44 87 LYS A O 1
ATOM 680 N N . GLU A 1 88 ? -12.735 2.693 17.581 1.00 92.81 88 GLU A N 1
ATOM 681 C CA . GLU A 1 88 ? -11.902 3.019 16.417 1.00 92.81 88 GLU A CA 1
ATOM 682 C C . GLU A 1 88 ? -11.163 1.793 15.869 1.00 92.81 88 GLU A C 1
ATOM 684 O O . GLU A 1 88 ? -11.170 1.560 14.664 1.00 92.81 88 GLU A O 1
ATOM 689 N N . LEU A 1 89 ? -10.585 0.957 16.736 1.00 93.06 89 LEU A N 1
ATOM 690 C CA . LEU A 1 89 ? -9.933 -0.286 16.322 1.00 93.06 89 LEU A CA 1
ATOM 691 C C . LEU A 1 89 ? -10.929 -1.251 15.676 1.00 93.06 89 LEU A C 1
ATOM 693 O O . LEU A 1 89 ? -10.652 -1.806 14.614 1.00 93.06 89 LEU A O 1
ATOM 697 N N . TYR A 1 90 ? -12.092 -1.456 16.299 1.00 93.44 90 TYR A N 1
ATOM 698 C CA . TYR A 1 90 ? -13.119 -2.342 15.756 1.00 93.44 90 TYR A CA 1
ATOM 699 C C . TYR A 1 90 ? -13.599 -1.876 14.374 1.00 93.44 90 TYR A C 1
ATOM 701 O O . TYR A 1 90 ? -13.617 -2.670 13.433 1.00 93.44 90 TYR A O 1
ATOM 709 N N . GLU A 1 91 ? -13.947 -0.595 14.240 1.00 90.69 91 GLU A N 1
ATOM 710 C CA . GLU A 1 91 ? -14.386 -0.000 12.974 1.00 90.69 91 GLU A CA 1
ATOM 711 C C . GLU A 1 91 ? -13.258 0.009 11.937 1.00 90.69 91 GLU A C 1
ATOM 713 O O . GLU A 1 91 ? -13.492 -0.317 10.777 1.00 90.69 91 GLU A O 1
ATOM 718 N N . GLY A 1 92 ? -12.024 0.293 12.349 1.00 90.25 92 GLY A N 1
ATOM 719 C CA . GLY A 1 92 ? -10.859 0.327 11.474 1.00 90.25 92 GLY A CA 1
ATOM 720 C C . GLY A 1 92 ? -10.483 -1.041 10.907 1.00 90.25 92 GLY A C 1
ATOM 721 O O . GLY A 1 92 ? -10.158 -1.156 9.727 1.00 90.25 92 GLY A O 1
ATOM 722 N N . PHE A 1 93 ? -10.582 -2.115 11.691 1.00 88.50 93 PHE A N 1
ATOM 723 C CA . PHE A 1 93 ? -10.364 -3.470 11.170 1.00 88.50 93 PHE A CA 1
ATOM 724 C C . PHE A 1 93 ? -11.544 -4.005 10.349 1.00 88.50 93 PHE A C 1
ATOM 726 O O . PHE A 1 93 ? -11.343 -4.907 9.534 1.00 88.50 93 PHE A O 1
ATOM 733 N N . LEU A 1 94 ? -12.749 -3.464 10.548 1.00 86.75 94 LEU A N 1
ATOM 734 C CA . LEU A 1 94 ? -13.939 -3.832 9.783 1.00 86.75 94 LEU A CA 1
ATOM 735 C C . LEU A 1 94 ? -14.018 -3.095 8.435 1.00 86.75 94 LEU A C 1
ATOM 737 O O . LEU A 1 94 ? -14.310 -3.716 7.418 1.00 86.75 94 LEU A O 1
ATOM 741 N N . CYS A 1 95 ? -13.756 -1.788 8.435 1.00 83.94 95 CYS A N 1
ATOM 742 C CA . CYS A 1 95 ? -13.989 -0.879 7.309 1.00 83.94 95 CYS A CA 1
ATOM 743 C C . CYS A 1 95 ? -12.698 -0.259 6.740 1.00 83.94 95 CYS A C 1
ATOM 745 O O . CYS A 1 95 ? -12.736 0.390 5.697 1.00 83.94 95 CYS A O 1
ATOM 747 N N . GLY A 1 96 ? -11.555 -0.447 7.401 1.00 86.25 96 GLY A N 1
ATOM 748 C CA . GLY A 1 96 ? -10.278 0.178 7.060 1.00 86.25 96 GLY A CA 1
ATOM 749 C C . GLY A 1 96 ? -9.947 1.407 7.917 1.00 86.25 96 GLY A C 1
ATOM 750 O O . GLY A 1 96 ? -10.819 2.062 8.481 1.00 86.25 96 GLY A O 1
ATOM 751 N N . PHE A 1 97 ? -8.655 1.737 7.990 1.00 86.62 97 PHE A N 1
ATOM 752 C CA . PHE A 1 97 ? -8.139 2.897 8.723 1.00 86.62 97 PHE A CA 1
ATOM 753 C C . PHE A 1 97 ? -7.920 4.099 7.801 1.00 86.62 97 PHE A C 1
ATOM 755 O O . PHE A 1 97 ? -7.459 3.954 6.663 1.00 86.62 97 PHE A O 1
ATOM 762 N N . ARG A 1 98 ? -8.205 5.302 8.310 1.00 84.06 98 ARG A N 1
ATOM 763 C CA . ARG A 1 98 ? -7.904 6.558 7.613 1.00 84.06 98 ARG A CA 1
ATOM 764 C C . ARG A 1 98 ? -6.426 6.895 7.786 1.00 84.06 98 ARG A C 1
ATOM 766 O O . ARG A 1 98 ? -5.955 7.020 8.905 1.00 84.06 98 ARG A O 1
ATOM 773 N N . LEU A 1 99 ? -5.724 7.128 6.679 1.00 83.00 99 LEU A N 1
ATOM 774 C CA . LEU A 1 99 ? -4.299 7.500 6.672 1.00 83.00 99 LEU A CA 1
ATOM 775 C C . LEU A 1 99 ? -4.035 8.987 6.972 1.00 83.00 99 LEU A C 1
ATOM 777 O O . LEU A 1 99 ? -2.918 9.445 6.778 1.00 83.00 99 LEU A O 1
ATOM 781 N N . LYS A 1 100 ? -5.070 9.755 7.343 1.00 87.50 100 LYS A N 1
ATOM 782 C CA . LYS A 1 100 ? -4.985 11.203 7.622 1.00 87.50 100 LYS A CA 1
ATOM 783 C C . LYS A 1 100 ? -4.334 12.051 6.514 1.00 87.50 100 LYS A C 1
ATOM 785 O O . LYS A 1 100 ? -3.799 13.120 6.762 1.00 87.50 100 LYS A O 1
ATOM 790 N N . TYR A 1 101 ? -4.440 11.601 5.265 1.00 89.19 101 TYR A N 1
ATOM 791 C CA . TYR A 1 101 ? -3.983 12.366 4.107 1.00 89.19 101 TYR A CA 1
ATOM 792 C C . TYR A 1 101 ? -4.903 13.563 3.834 1.00 89.19 101 TYR A C 1
ATOM 794 O O . TYR A 1 101 ? -6.105 13.363 3.621 1.00 89.19 101 TYR A O 1
ATOM 802 N N . SER A 1 102 ? -4.324 14.760 3.752 1.00 90.88 102 SER A N 1
ATOM 803 C CA . SER A 1 102 ? -5.015 16.043 3.540 1.00 90.88 102 SER A CA 1
ATOM 804 C C . SER A 1 102 ? -4.694 16.717 2.197 1.00 90.88 102 SER A C 1
ATOM 806 O O . SER A 1 102 ? -5.131 17.835 1.943 1.00 90.88 102 SER A O 1
ATOM 808 N N . GLY A 1 103 ? -3.948 16.043 1.319 1.00 89.88 103 GLY A N 1
ATOM 809 C CA . GLY A 1 103 ? -3.540 16.582 0.022 1.00 89.88 103 GLY A CA 1
ATOM 810 C C . GLY A 1 103 ? -4.597 16.476 -1.087 1.00 89.88 103 GLY A C 1
ATOM 811 O O . GLY A 1 103 ? -5.699 15.953 -0.880 1.00 89.88 103 GLY A O 1
ATOM 812 N N . PRO A 1 104 ? -4.255 16.922 -2.308 1.00 90.44 104 PRO A N 1
ATOM 813 C CA . PRO A 1 104 ? -5.155 16.875 -3.454 1.00 90.44 104 PRO A CA 1
ATOM 814 C C . PRO A 1 104 ? -5.413 15.438 -3.942 1.00 90.44 104 PRO A C 1
ATOM 816 O O . PRO A 1 104 ? -4.497 14.634 -4.121 1.00 90.44 104 PRO A O 1
ATOM 819 N N . ARG A 1 105 ? -6.679 15.109 -4.234 1.00 89.19 105 ARG A N 1
ATOM 820 C CA . ARG A 1 105 ? -7.096 13.816 -4.816 1.00 89.19 105 ARG A CA 1
ATOM 821 C C . ARG A 1 105 ? -7.018 13.843 -6.341 1.00 89.19 105 ARG A C 1
ATOM 823 O O . ARG A 1 105 ? -8.019 13.695 -7.030 1.00 89.19 105 ARG A O 1
ATOM 830 N N . ILE A 1 106 ? -5.814 14.056 -6.858 1.00 89.62 106 ILE A N 1
ATOM 831 C CA . ILE A 1 106 ? -5.554 14.146 -8.296 1.00 89.62 106 ILE A CA 1
ATOM 832 C C . ILE A 1 106 ? -4.938 12.859 -8.837 1.00 89.62 106 ILE A C 1
ATOM 834 O O . ILE A 1 106 ? -4.099 12.219 -8.199 1.00 89.62 106 ILE A O 1
ATOM 838 N N . SER A 1 107 ? -5.345 12.502 -10.054 1.00 90.00 107 SER A N 1
ATOM 839 C CA . SER A 1 107 ? -4.723 11.422 -10.812 1.00 90.00 107 SER A CA 1
ATOM 840 C C . SER A 1 107 ? -3.237 11.687 -11.0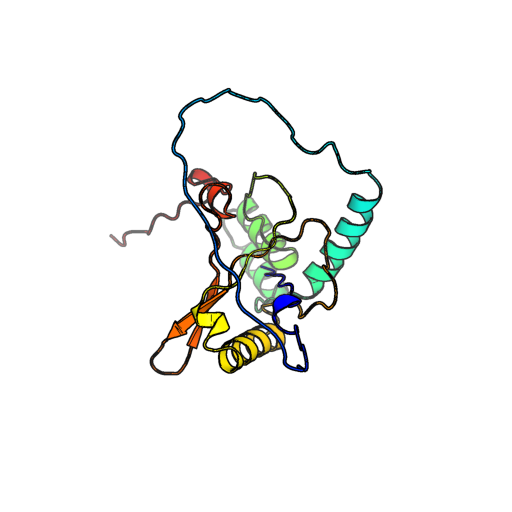15 1.00 90.00 107 SER A C 1
ATOM 842 O O . SER A 1 107 ? -2.857 12.772 -11.448 1.00 90.00 107 SER A O 1
ATOM 844 N N . PHE A 1 108 ? -2.404 10.668 -10.818 1.00 90.12 108 PHE A N 1
ATOM 845 C CA . PHE A 1 108 ? -0.982 10.7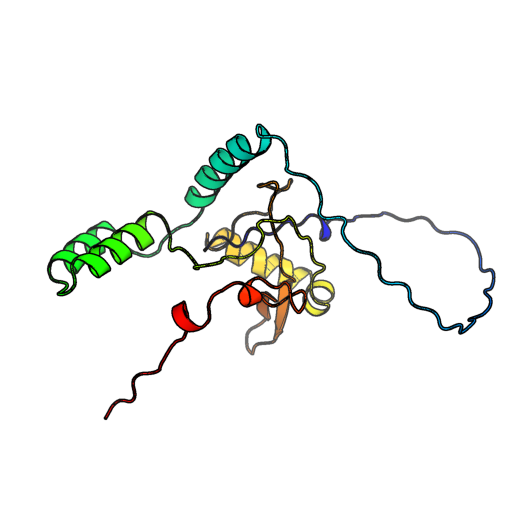64 -11.127 1.00 90.12 108 PHE A CA 1
ATOM 846 C C . PHE A 1 108 ? -0.415 9.411 -11.560 1.00 90.12 108 PHE A C 1
ATOM 848 O O . PHE A 1 108 ? -0.564 8.404 -10.860 1.00 90.12 108 PHE A O 1
ATOM 855 N N . ILE A 1 109 ? 0.238 9.383 -12.723 1.00 89.94 109 ILE A N 1
ATOM 856 C CA . ILE A 1 109 ? 0.881 8.184 -13.263 1.00 89.94 109 ILE A CA 1
ATOM 857 C C . ILE A 1 109 ? 2.390 8.382 -13.238 1.00 89.94 109 ILE A C 1
ATOM 859 O O . ILE A 1 109 ? 2.904 9.319 -13.843 1.00 89.94 109 ILE A O 1
ATOM 863 N N . SER A 1 110 ? 3.094 7.489 -12.549 1.00 89.94 110 SER A N 1
ATOM 864 C CA . SER A 1 110 ? 4.552 7.507 -12.483 1.00 89.94 110 SER A CA 1
ATOM 865 C C . SER A 1 110 ? 5.174 6.377 -13.296 1.00 89.94 110 SER A C 1
ATOM 867 O O . SER A 1 110 ? 4.545 5.356 -13.581 1.00 89.94 110 SER A O 1
ATOM 869 N N . LYS A 1 111 ? 6.433 6.573 -13.696 1.00 92.81 111 LYS A N 1
ATOM 870 C CA . LYS A 1 111 ? 7.262 5.508 -14.267 1.00 92.81 111 LYS A CA 1
ATOM 871 C C . LYS A 1 111 ? 7.869 4.682 -13.136 1.00 92.81 111 LYS A C 1
ATOM 873 O O . LYS A 1 111 ? 8.222 5.226 -12.092 1.00 92.81 111 LYS A O 1
ATOM 878 N N . ASN A 1 112 ? 8.030 3.383 -13.368 1.00 95.12 112 ASN A N 1
ATOM 879 C CA . ASN A 1 112 ? 8.694 2.493 -12.419 1.00 95.12 112 ASN A CA 1
ATOM 880 C C . ASN A 1 112 ? 10.192 2.793 -12.318 1.00 95.12 112 ASN A C 1
ATOM 882 O O . ASN A 1 112 ? 10.800 3.322 -13.252 1.00 95.12 112 ASN A O 1
ATOM 886 N N . LEU A 1 113 ? 10.789 2.418 -11.186 1.00 94.62 113 LEU A N 1
ATOM 887 C CA . LEU A 1 113 ? 12.228 2.521 -10.980 1.00 94.62 113 LEU A CA 1
ATOM 888 C C . LEU A 1 113 ? 12.968 1.600 -11.956 1.00 94.62 113 LEU A C 1
ATOM 890 O O . LEU A 1 113 ? 12.464 0.544 -12.346 1.00 94.62 113 LEU A O 1
ATOM 894 N N . GLN A 1 114 ? 14.203 1.971 -12.300 1.00 96.56 114 GLN A N 1
ATOM 895 C CA . GLN A 1 114 ? 15.019 1.218 -13.254 1.00 96.56 114 GLN A CA 1
ATOM 896 C C . GLN A 1 114 ? 15.155 -0.263 -12.871 1.00 96.56 114 GLN A C 1
ATOM 898 O O . GLN A 1 114 ? 15.118 -1.121 -13.748 1.00 96.56 114 GLN A O 1
ATOM 903 N N . SER A 1 115 ? 15.237 -0.585 -11.575 1.00 96.62 115 SER A N 1
ATOM 904 C CA . SER A 1 115 ? 15.349 -1.972 -11.111 1.00 96.62 115 SER A CA 1
ATOM 905 C C . SER A 1 115 ? 14.147 -2.839 -11.495 1.00 96.62 115 SER A C 1
ATOM 907 O O . SER A 1 115 ? 14.345 -3.978 -11.905 1.00 96.62 115 SER A O 1
ATOM 909 N N . ALA A 1 116 ? 12.920 -2.311 -11.452 1.00 95.31 116 ALA A N 1
ATOM 910 C CA . ALA A 1 116 ? 11.743 -3.050 -11.913 1.00 95.31 116 ALA A CA 1
ATOM 911 C C . ALA A 1 116 ? 11.758 -3.270 -13.437 1.00 95.31 116 ALA A C 1
ATOM 913 O O . ALA A 1 116 ? 11.330 -4.314 -13.925 1.00 95.31 116 ALA A O 1
ATOM 914 N N . ASN A 1 117 ? 12.292 -2.308 -14.199 1.00 94.19 117 ASN A N 1
ATOM 915 C CA . ASN A 1 117 ? 12.403 -2.422 -15.655 1.00 94.19 117 ASN A CA 1
ATOM 916 C C . ASN A 1 117 ? 13.498 -3.403 -16.094 1.00 94.19 117 ASN A C 1
ATOM 918 O O . ASN A 1 117 ? 13.327 -4.073 -17.110 1.00 94.19 117 ASN A O 1
ATOM 922 N N . CYS A 1 118 ? 14.603 -3.487 -15.349 1.00 96.19 118 CYS A N 1
ATOM 923 C CA . CYS A 1 118 ? 15.685 -4.436 -15.617 1.00 96.19 118 CYS A CA 1
ATOM 924 C C . CYS A 1 118 ? 15.318 -5.875 -15.218 1.00 96.19 118 CYS A C 1
ATOM 926 O O . CYS A 1 118 ? 15.772 -6.815 -15.860 1.00 96.19 118 CYS A O 1
ATOM 928 N N . HIS A 1 119 ? 14.478 -6.047 -14.195 1.00 95.06 119 HIS A N 1
ATOM 929 C CA . HIS A 1 119 ? 14.103 -7.345 -13.623 1.00 95.06 119 HIS A CA 1
ATOM 930 C C . HIS A 1 119 ? 12.590 -7.576 -13.743 1.00 95.06 119 HIS A C 1
ATOM 932 O O . HIS A 1 119 ? 11.858 -7.650 -12.751 1.00 95.06 119 HIS A O 1
ATOM 938 N N . LYS A 1 120 ? 12.088 -7.602 -14.986 1.00 94.69 120 LYS A N 1
ATOM 939 C CA . LYS A 1 120 ? 10.640 -7.650 -15.265 1.00 94.69 120 LYS A CA 1
ATOM 940 C C . LYS A 1 120 ? 9.989 -8.942 -14.793 1.00 94.69 120 LYS A C 1
ATOM 942 O O . LYS A 1 120 ? 8.891 -8.883 -14.251 1.00 94.69 120 LYS A O 1
ATOM 947 N N . VAL A 1 121 ? 10.652 -10.080 -14.997 1.00 95.75 121 VAL A N 1
ATOM 948 C CA . VAL A 1 121 ? 10.115 -11.397 -14.621 1.00 95.75 121 VAL A CA 1
ATOM 949 C C . VAL A 1 121 ? 9.894 -11.439 -13.115 1.00 95.75 121 VAL A C 1
ATOM 951 O O . VAL A 1 121 ? 8.783 -11.668 -12.653 1.00 95.75 121 VAL A O 1
ATOM 954 N N . GLU A 1 122 ? 10.910 -11.069 -12.343 1.00 95.62 122 GLU A N 1
ATOM 955 C CA . GLU A 1 122 ? 10.840 -11.071 -10.887 1.00 95.62 122 GLU A CA 1
ATOM 956 C C . GLU A 1 122 ? 9.879 -10.006 -10.355 1.00 95.62 122 GLU A C 1
ATOM 958 O O . GLU A 1 122 ? 9.238 -10.207 -9.323 1.00 95.62 122 GLU A O 1
ATOM 963 N N . THR A 1 123 ? 9.746 -8.879 -11.060 1.00 94.81 123 THR A N 1
ATOM 964 C CA . THR A 1 123 ? 8.755 -7.848 -10.727 1.00 94.81 123 THR A CA 1
ATOM 965 C C . THR A 1 123 ? 7.339 -8.395 -10.883 1.00 94.81 123 THR A C 1
ATOM 967 O O . THR A 1 123 ? 6.527 -8.243 -9.970 1.00 94.81 123 THR A O 1
ATOM 970 N N . LEU A 1 124 ? 7.045 -9.054 -12.007 1.00 94.44 124 LEU A N 1
ATOM 971 C CA . LEU A 1 124 ? 5.740 -9.660 -12.265 1.00 94.44 124 LEU A CA 1
ATOM 972 C C . LEU A 1 124 ? 5.444 -10.789 -11.277 1.00 94.44 124 LEU A C 1
ATOM 974 O O . LEU A 1 124 ? 4.362 -10.798 -10.697 1.00 94.44 124 LEU A O 1
ATOM 978 N N . ASP A 1 125 ? 6.413 -11.662 -10.999 1.00 94.50 125 ASP A N 1
ATOM 979 C CA . ASP A 1 125 ? 6.265 -12.740 -10.016 1.00 94.50 125 ASP A CA 1
ATOM 980 C C . ASP A 1 125 ? 5.943 -12.196 -8.619 1.00 94.50 125 ASP A C 1
ATOM 982 O O . ASP A 1 125 ? 5.101 -12.741 -7.903 1.00 94.50 125 ASP A O 1
ATOM 986 N N . LYS A 1 126 ? 6.595 -11.099 -8.210 1.00 93.62 126 LYS A N 1
ATOM 987 C CA . LYS A 1 126 ? 6.316 -10.455 -6.920 1.00 93.62 126 LYS A CA 1
ATOM 988 C C . LYS A 1 126 ? 4.926 -9.841 -6.885 1.00 93.62 126 LYS A C 1
ATOM 990 O O . LYS A 1 126 ? 4.228 -10.016 -5.891 1.00 93.62 126 LYS A O 1
ATOM 995 N N . LEU A 1 127 ? 4.516 -9.154 -7.946 1.00 93.38 127 LEU A N 1
ATOM 996 C CA . LEU A 1 127 ? 3.173 -8.585 -8.037 1.00 93.38 127 LEU A CA 1
ATOM 997 C C . LEU A 1 127 ? 2.102 -9.680 -7.999 1.00 93.38 127 LEU A C 1
ATOM 999 O O . LEU A 1 127 ? 1.151 -9.567 -7.230 1.00 93.38 127 LEU A O 1
ATOM 1003 N N . ASP A 1 128 ? 2.287 -10.763 -8.750 1.00 92.94 128 ASP A N 1
ATOM 1004 C CA . ASP A 1 128 ? 1.376 -11.908 -8.764 1.00 92.94 128 ASP A CA 1
ATOM 1005 C C . ASP A 1 128 ? 1.269 -12.570 -7.379 1.00 92.94 128 ASP A C 1
ATOM 1007 O O . ASP A 1 128 ? 0.171 -12.871 -6.914 1.00 92.94 128 ASP A O 1
ATOM 1011 N N . GLN A 1 129 ? 2.383 -12.710 -6.653 1.00 92.44 129 GLN A N 1
ATOM 1012 C CA . GLN A 1 129 ? 2.368 -13.188 -5.264 1.00 92.44 129 GLN A CA 1
ATOM 1013 C C . GLN A 1 129 ? 1.570 -12.265 -4.330 1.00 92.44 129 GLN A C 1
ATOM 1015 O O . GLN A 1 129 ? 0.807 -12.753 -3.493 1.00 92.44 129 GLN A O 1
ATOM 1020 N N . GLU A 1 130 ? 1.722 -10.943 -4.455 1.00 92.19 130 GLU A N 1
ATOM 1021 C CA . GLU A 1 130 ? 0.974 -9.966 -3.651 1.00 92.19 130 GLU A CA 1
ATOM 1022 C C . GLU A 1 130 ? -0.531 -9.978 -3.970 1.00 92.19 130 GLU A C 1
ATOM 1024 O O . GLU A 1 130 ? -1.359 -9.884 -3.054 1.00 92.19 130 GLU A O 1
ATOM 1029 N N . VAL A 1 131 ? -0.887 -10.147 -5.248 1.00 90.19 131 VAL A N 1
ATOM 1030 C CA . VAL A 1 131 ? -2.277 -10.278 -5.712 1.00 90.19 131 VAL A CA 1
ATOM 1031 C C . VAL A 1 131 ? -2.895 -11.583 -5.217 1.00 90.19 131 VAL A C 1
ATOM 1033 O O . VAL A 1 131 ? -3.958 -11.562 -4.597 1.00 90.19 131 VAL A O 1
ATOM 1036 N N . LYS A 1 132 ? -2.214 -12.723 -5.396 1.00 89.56 132 LYS A N 1
ATOM 1037 C CA . LYS A 1 132 ? -2.665 -14.035 -4.894 1.00 89.56 132 LYS A CA 1
ATOM 1038 C C . LYS A 1 132 ? -2.856 -14.039 -3.380 1.00 89.56 132 LYS A C 1
ATOM 1040 O O . LYS A 1 132 ? -3.770 -14.685 -2.871 1.00 89.56 132 LYS A O 1
ATOM 1045 N N . ALA A 1 133 ? -2.021 -13.297 -2.655 1.00 87.69 133 ALA A N 1
ATOM 1046 C CA . ALA A 1 133 ? -2.154 -13.130 -1.214 1.00 87.69 133 ALA A CA 1
ATOM 1047 C C . ALA A 1 133 ? -3.293 -12.179 -0.794 1.00 87.69 133 ALA A C 1
ATOM 1049 O O . ALA A 1 133 ? -3.569 -12.066 0.401 1.00 87.69 133 ALA A O 1
ATOM 1050 N N . GLY A 1 134 ? -3.944 -11.486 -1.734 1.00 86.38 134 GLY A N 1
ATOM 1051 C CA . GLY A 1 134 ? -5.008 -10.517 -1.458 1.00 86.38 134 GLY A CA 1
ATOM 1052 C C . GLY A 1 134 ? -4.522 -9.238 -0.770 1.00 86.38 134 GLY A C 1
ATOM 1053 O O . GLY A 1 134 ? -5.316 -8.555 -0.123 1.00 86.38 134 GLY A O 1
ATOM 1054 N N . ARG A 1 135 ? -3.219 -8.929 -0.860 1.00 86.50 135 ARG A N 1
ATOM 1055 C CA . ARG A 1 135 ? -2.623 -7.697 -0.305 1.00 86.50 135 ARG A CA 1
ATOM 1056 C C . ARG A 1 135 ? -2.610 -6.550 -1.311 1.00 86.50 135 ARG A C 1
ATOM 1058 O O . ARG A 1 135 ? -2.592 -5.386 -0.913 1.00 86.50 135 ARG A O 1
ATOM 1065 N N . MET A 1 136 ? -2.636 -6.875 -2.599 1.00 88.00 136 MET A N 1
ATOM 1066 C CA . MET A 1 136 ? -2.797 -5.930 -3.699 1.00 88.00 136 MET A CA 1
ATOM 1067 C C . MET A 1 136 ? -3.986 -6.337 -4.560 1.00 88.00 136 MET A C 1
ATOM 1069 O O . MET A 1 136 ? -4.310 -7.517 -4.665 1.00 88.00 136 MET A O 1
ATOM 1073 N N . ALA A 1 137 ? -4.624 -5.346 -5.175 1.00 84.88 137 ALA A N 1
ATOM 1074 C CA . ALA A 1 137 ? -5.683 -5.569 -6.142 1.00 84.88 137 ALA A CA 1
ATOM 1075 C C . ALA A 1 137 ? -5.178 -5.251 -7.552 1.00 84.88 137 ALA A C 1
ATOM 1077 O O . ALA A 1 137 ? -4.329 -4.373 -7.734 1.00 84.88 137 ALA A O 1
ATOM 1078 N N . GLY A 1 138 ? -5.717 -5.971 -8.531 1.00 85.38 138 GLY A N 1
ATOM 1079 C CA . GLY A 1 138 ? -5.311 -5.909 -9.929 1.00 85.38 138 GLY A CA 1
ATOM 1080 C C . GLY A 1 138 ? -4.704 -7.235 -10.413 1.00 85.38 138 GLY A C 1
ATOM 1081 O O . GLY A 1 138 ? -4.873 -8.250 -9.740 1.00 85.38 138 GLY A O 1
ATOM 1082 N N . PRO A 1 139 ? -4.002 -7.245 -11.560 1.00 84.06 139 PRO A N 1
ATOM 1083 C CA . PRO A 1 139 ? -3.887 -6.126 -12.495 1.00 84.06 139 PRO A CA 1
ATOM 1084 C C . PRO A 1 139 ? -5.256 -5.657 -12.987 1.00 84.06 139 PRO A C 1
ATOM 1086 O O . PRO A 1 139 ? -6.142 -6.466 -13.247 1.00 84.06 139 PRO A O 1
ATOM 1089 N N . PHE A 1 140 ? -5.429 -4.345 -13.107 1.00 85.19 140 PHE A N 1
ATOM 1090 C CA . PHE A 1 140 ? -6.626 -3.771 -13.712 1.00 85.19 140 PHE A CA 1
ATOM 1091 C C . PHE A 1 140 ? -6.361 -3.494 -15.192 1.00 85.19 140 PHE A C 1
ATOM 1093 O O . PHE A 1 140 ? -5.302 -2.966 -15.533 1.00 85.19 140 PHE A O 1
ATOM 1100 N N . LEU A 1 141 ? -7.308 -3.867 -16.057 1.00 82.50 141 LEU A N 1
ATOM 1101 C CA . LEU A 1 141 ? -7.241 -3.575 -17.495 1.00 82.50 141 LEU A CA 1
ATOM 1102 C C . LEU A 1 141 ? -7.405 -2.078 -17.764 1.00 82.50 141 LEU A C 1
ATOM 1104 O O . LEU A 1 141 ? -6.730 -1.513 -18.619 1.00 82.50 141 LEU A O 1
ATOM 1108 N N . GLU A 1 142 ? -8.271 -1.442 -16.981 1.00 83.19 142 GLU A N 1
ATOM 1109 C CA . GLU A 1 142 ? -8.545 -0.015 -17.026 1.00 83.19 142 GLU A CA 1
ATOM 1110 C C . GLU A 1 142 ? -8.359 0.597 -15.644 1.00 83.19 142 GLU A C 1
ATOM 1112 O O . GLU A 1 142 ? -8.336 -0.091 -14.622 1.00 83.19 142 GLU A O 1
ATOM 1117 N N . LYS A 1 143 ? -8.216 1.919 -15.609 1.00 84.38 143 LYS A N 1
ATOM 1118 C CA . LYS A 1 143 ? -8.049 2.657 -14.365 1.00 84.38 143 LYS A CA 1
ATOM 1119 C C . LYS A 1 143 ? -9.326 2.522 -13.515 1.00 84.38 143 LYS A C 1
ATOM 1121 O O . LYS A 1 143 ? -10.360 3.035 -13.927 1.00 84.38 143 LYS A O 1
ATOM 1126 N N . PRO A 1 144 ? -9.267 1.905 -12.322 1.00 86.19 144 PRO A N 1
ATOM 1127 C CA . PRO A 1 144 ? -10.470 1.563 -11.567 1.00 86.19 144 PRO A CA 1
ATOM 1128 C C . PRO A 1 144 ? -11.086 2.732 -10.789 1.00 86.19 144 PRO A C 1
ATOM 1130 O O . PRO A 1 144 ? -12.134 2.537 -10.197 1.00 86.19 144 PRO A O 1
ATOM 1133 N N . ILE A 1 145 ? -10.415 3.891 -10.725 1.00 88.00 145 ILE A N 1
ATOM 1134 C CA . ILE A 1 145 ? -10.931 5.150 -10.160 1.00 88.00 145 ILE A CA 1
ATOM 1135 C C . ILE A 1 145 ? -10.298 6.333 -10.898 1.00 88.00 145 ILE A C 1
ATOM 1137 O O . ILE A 1 145 ? -9.092 6.322 -11.184 1.00 88.00 145 ILE A O 1
ATOM 1141 N N . SER A 1 146 ? -11.065 7.386 -11.172 1.00 88.12 146 SER A N 1
ATOM 1142 C CA . SER A 1 146 ? -10.590 8.534 -11.960 1.00 88.12 146 SER A CA 1
ATOM 1143 C C . SER A 1 146 ? -9.422 9.277 -11.298 1.00 88.12 146 SER A C 1
ATOM 1145 O O . SER A 1 146 ? -8.540 9.796 -11.983 1.00 88.12 146 SER A O 1
ATOM 1147 N N . THR A 1 147 ? -9.339 9.243 -9.969 1.00 90.62 147 THR A N 1
ATOM 1148 C CA . THR A 1 147 ? -8.310 9.911 -9.157 1.00 90.62 147 THR A CA 1
ATOM 1149 C C . THR A 1 147 ? -7.139 8.997 -8.786 1.00 90.62 147 THR A C 1
ATOM 1151 O O . THR A 1 147 ? -6.321 9.361 -7.942 1.00 90.62 147 THR A O 1
ATOM 1154 N N . LEU A 1 148 ? -7.017 7.814 -9.414 1.00 88.38 148 LEU A N 1
ATOM 1155 C CA . LEU A 1 148 ? -5.947 6.870 -9.080 1.00 88.38 148 LEU A CA 1
ATOM 1156 C C . LEU A 1 148 ? -4.571 7.522 -9.230 1.00 88.38 148 LEU A C 1
ATOM 1158 O O . LEU A 1 148 ? -4.199 8.011 -10.302 1.00 88.38 148 LEU A O 1
ATOM 1162 N N . ARG A 1 149 ? -3.800 7.425 -8.151 1.00 90.12 149 ARG A N 1
ATOM 1163 C CA . ARG A 1 149 ? -2.393 7.778 -8.087 1.00 90.12 149 ARG A CA 1
ATOM 1164 C C . ARG A 1 149 ? -1.537 6.523 -7.989 1.00 90.12 149 ARG A C 1
ATOM 1166 O O . ARG A 1 149 ? -1.790 5.658 -7.157 1.00 90.12 149 ARG A O 1
ATOM 1173 N N . THR A 1 150 ? -0.497 6.461 -8.810 1.00 90.44 150 THR A N 1
ATOM 1174 C CA . THR A 1 150 ? 0.487 5.374 -8.812 1.00 90.44 150 THR A CA 1
ATOM 1175 C C . THR A 1 150 ? 1.845 5.898 -8.359 1.00 90.44 150 THR A C 1
ATOM 1177 O O . THR A 1 150 ? 2.305 6.945 -8.824 1.00 90.44 150 THR A O 1
ATOM 1180 N N . SER A 1 151 ? 2.489 5.167 -7.452 1.00 92.06 151 SER A N 1
ATOM 1181 C CA . SER A 1 151 ? 3.872 5.409 -7.034 1.00 92.06 151 SER A CA 1
ATOM 1182 C C . SER A 1 151 ? 4.817 4.464 -7.781 1.00 92.06 151 SER A C 1
ATOM 1184 O O . SER A 1 151 ? 4.425 3.320 -8.030 1.00 92.06 151 SER A O 1
ATOM 1186 N N . PRO A 1 152 ? 6.055 4.890 -8.099 1.00 94.56 152 PRO A N 1
ATOM 1187 C CA . PRO A 1 152 ? 7.034 4.023 -8.736 1.00 94.56 152 PRO A CA 1
ATOM 1188 C C . PRO A 1 152 ? 7.267 2.766 -7.906 1.00 94.56 152 PRO A C 1
ATOM 1190 O O . PRO A 1 152 ? 7.520 2.863 -6.701 1.00 94.56 152 PRO A O 1
ATOM 1193 N N . ILE A 1 153 ? 7.254 1.605 -8.555 1.00 95.44 153 ILE A N 1
ATOM 1194 C CA . ILE A 1 153 ? 7.740 0.368 -7.943 1.00 95.44 153 ILE A CA 1
ATOM 1195 C C . ILE A 1 153 ? 9.181 0.086 -8.353 1.00 95.44 153 ILE A C 1
ATOM 1197 O O . ILE A 1 153 ? 9.634 0.472 -9.433 1.00 95.44 153 ILE A O 1
ATOM 1201 N N . GLY A 1 154 ? 9.899 -0.612 -7.486 1.00 96.25 154 GLY A N 1
ATOM 1202 C CA . GLY A 1 154 ? 11.243 -1.104 -7.750 1.00 96.25 154 GLY A CA 1
ATOM 1203 C C . GLY A 1 154 ? 11.508 -2.411 -7.029 1.00 96.25 154 GLY A C 1
ATOM 1204 O O . GLY A 1 154 ? 10.731 -2.842 -6.177 1.00 96.25 154 GLY A O 1
ATOM 1205 N N . LEU A 1 155 ? 12.642 -3.017 -7.352 1.00 97.00 15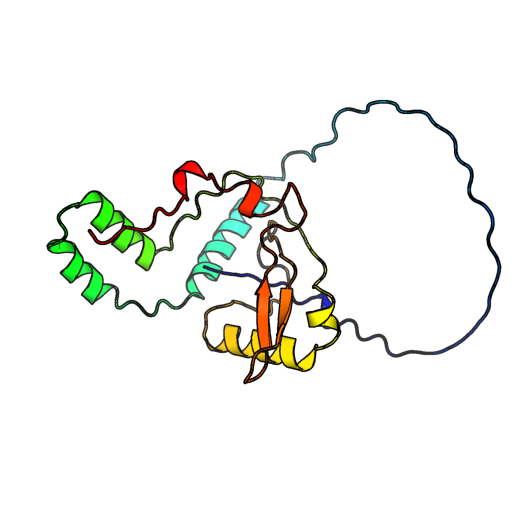5 LEU A N 1
ATOM 1206 C CA . LEU A 1 155 ? 13.151 -4.188 -6.657 1.00 97.00 155 LEU A CA 1
ATOM 1207 C C . LEU A 1 155 ? 14.433 -3.860 -5.894 1.00 97.00 155 LEU A C 1
ATOM 1209 O O . LEU A 1 155 ? 15.270 -3.085 -6.360 1.00 97.00 155 LEU A O 1
ATOM 1213 N N . VAL A 1 156 ? 14.566 -4.483 -4.723 1.00 96.56 156 VAL A N 1
ATOM 1214 C CA . VAL A 1 156 ? 15.775 -4.481 -3.893 1.00 96.56 156 VAL A CA 1
ATOM 1215 C C . VAL A 1 156 ? 16.218 -5.930 -3.678 1.00 96.56 156 VAL A C 1
ATOM 1217 O O . VAL A 1 156 ? 15.381 -6.753 -3.283 1.00 96.56 156 VAL A O 1
ATOM 1220 N N . PRO A 1 157 ? 17.498 -6.266 -3.916 1.00 95.44 157 PRO A N 1
ATOM 1221 C CA . PRO A 1 157 ? 17.989 -7.624 -3.734 1.00 95.44 157 PRO A CA 1
ATOM 1222 C C . PRO A 1 157 ? 18.013 -8.014 -2.249 1.00 95.44 157 PRO A C 1
ATOM 1224 O O . PRO A 1 157 ? 18.249 -7.192 -1.357 1.00 95.44 157 PRO A O 1
ATOM 1227 N N . LYS A 1 158 ? 17.748 -9.291 -1.982 1.00 95.88 158 LYS A N 1
ATOM 1228 C CA . LYS A 1 158 ? 17.829 -9.961 -0.680 1.00 95.88 158 LYS A CA 1
ATOM 1229 C C . LYS A 1 158 ? 18.516 -11.316 -0.856 1.00 95.88 158 LYS A C 1
ATOM 1231 O O . LYS A 1 158 ? 18.581 -11.839 -1.962 1.00 95.88 158 LYS A O 1
ATOM 1236 N N . GLU A 1 159 ? 18.969 -11.911 0.249 1.00 92.88 159 GLU A N 1
ATOM 1237 C CA . GLU A 1 159 ? 19.644 -13.224 0.250 1.00 92.88 159 GLU A CA 1
ATOM 1238 C C . GLU A 1 159 ? 18.844 -14.317 -0.475 1.00 92.88 159 GLU A C 1
ATOM 1240 O O . GLU A 1 159 ? 19.417 -15.192 -1.112 1.00 92.88 159 GLU A O 1
ATOM 1245 N N . LYS A 1 160 ? 17.508 -14.255 -0.398 1.00 88.75 160 LYS A N 1
ATOM 1246 C CA . LYS A 1 160 ? 16.587 -15.212 -1.029 1.00 88.75 160 LYS A CA 1
ATOM 1247 C C . LYS A 1 160 ? 15.640 -14.526 -2.021 1.00 88.75 160 LYS A C 1
ATOM 1249 O O . LYS A 1 160 ? 14.420 -14.643 -1.911 1.00 88.75 160 LYS A O 1
ATOM 1254 N N . GLY A 1 161 ? 16.199 -13.772 -2.967 1.00 91.88 161 GLY A N 1
ATOM 1255 C CA . GLY A 1 161 ? 15.465 -13.176 -4.090 1.00 91.88 161 GLY A CA 1
ATOM 1256 C C . GLY A 1 161 ? 15.218 -11.676 -3.934 1.00 91.88 161 GLY A C 1
ATOM 1257 O O . GLY A 1 161 ? 16.068 -10.948 -3.436 1.00 91.88 161 GLY A O 1
ATOM 1258 N N . TRP A 1 162 ? 14.053 -11.196 -4.370 1.00 95.12 162 TRP A N 1
ATOM 1259 C CA . TRP A 1 162 ? 13.768 -9.759 -4.457 1.00 95.12 162 TRP A CA 1
ATOM 1260 C C . TRP A 1 162 ? 12.695 -9.296 -3.473 1.00 95.12 162 TRP A C 1
ATOM 1262 O O . TRP A 1 162 ? 11.729 -10.009 -3.180 1.00 95.12 162 TRP A O 1
ATOM 1272 N N . ARG A 1 163 ? 12.841 -8.062 -2.986 1.00 95.06 163 ARG A N 1
ATOM 1273 C CA . ARG A 1 163 ? 11.795 -7.328 -2.273 1.00 95.06 163 ARG A CA 1
ATOM 1274 C C . ARG A 1 163 ? 11.240 -6.237 -3.184 1.00 95.06 163 ARG A C 1
ATOM 1276 O O . ARG A 1 163 ? 12.004 -5.399 -3.655 1.00 95.06 163 ARG A O 1
ATOM 1283 N N . LEU A 1 164 ? 9.922 -6.235 -3.368 1.00 95.19 164 LEU A N 1
ATOM 1284 C CA . LEU A 1 164 ? 9.204 -5.137 -4.008 1.00 95.19 164 LEU A CA 1
ATOM 1285 C C . LEU A 1 164 ? 9.186 -3.925 -3.069 1.00 95.19 164 LEU A C 1
ATOM 1287 O O . LEU A 1 164 ? 8.859 -4.058 -1.888 1.00 95.19 164 LEU A O 1
ATOM 1291 N N . ILE A 1 165 ? 9.556 -2.758 -3.586 1.00 94.88 165 ILE A N 1
ATOM 1292 C CA . ILE A 1 165 ? 9.489 -1.473 -2.886 1.00 94.88 165 ILE A CA 1
ATOM 1293 C C . ILE A 1 165 ? 8.597 -0.504 -3.661 1.00 94.88 165 ILE A C 1
ATOM 1295 O O . ILE A 1 165 ? 8.496 -0.597 -4.882 1.00 94.88 165 ILE A O 1
ATOM 1299 N N . SER A 1 166 ? 7.973 0.432 -2.946 1.00 92.94 166 SER A N 1
ATOM 1300 C CA . SER A 1 166 ? 7.160 1.505 -3.522 1.00 92.94 166 SER A CA 1
ATOM 1301 C C . SER A 1 166 ? 7.684 2.860 -3.057 1.00 92.94 166 SER A C 1
ATOM 1303 O O . SER A 1 166 ? 7.954 3.054 -1.870 1.00 92.94 166 SER A O 1
ATOM 1305 N N . HIS A 1 167 ? 7.849 3.793 -3.991 1.00 92.38 167 HIS A N 1
ATOM 1306 C CA . HIS A 1 167 ? 8.393 5.118 -3.722 1.00 92.38 167 HIS A CA 1
ATOM 1307 C C . HIS A 1 167 ? 7.262 6.107 -3.385 1.00 92.38 167 HIS A C 1
ATOM 1309 O O . HIS A 1 167 ? 6.819 6.894 -4.221 1.00 92.38 167 HIS A O 1
ATOM 1315 N N . LEU A 1 168 ? 6.763 6.045 -2.146 1.00 89.56 168 LEU A N 1
ATOM 1316 C CA . LEU A 1 168 ? 5.599 6.830 -1.698 1.00 89.56 168 LEU A CA 1
ATOM 1317 C C . LEU A 1 168 ? 5.860 8.342 -1.573 1.00 89.56 168 LEU A C 1
ATOM 1319 O O . LEU A 1 168 ? 4.912 9.124 -1.612 1.00 89.56 168 LEU A O 1
ATOM 1323 N N . SER A 1 169 ? 7.124 8.756 -1.482 1.00 89.94 169 SER A N 1
ATOM 1324 C CA . SER A 1 169 ? 7.533 10.169 -1.476 1.00 89.94 169 SER A CA 1
ATOM 1325 C C . SER A 1 169 ? 7.733 10.755 -2.883 1.00 89.94 169 SER A C 1
ATOM 1327 O O . SER A 1 169 ? 8.216 11.870 -3.009 1.00 89.94 169 SER A O 1
ATOM 1329 N N . TYR A 1 170 ? 7.389 10.015 -3.947 1.00 89.75 170 TYR A N 1
ATOM 1330 C CA . TYR A 1 170 ? 7.511 10.495 -5.325 1.00 89.75 170 TYR A CA 1
ATOM 1331 C C . TYR A 1 170 ? 6.194 11.091 -5.876 1.00 89.75 170 TYR A C 1
ATOM 1333 O O . TYR A 1 170 ? 5.117 10.520 -5.636 1.00 89.75 170 TYR A O 1
ATOM 1341 N N . PRO A 1 171 ? 6.268 12.165 -6.691 1.00 90.81 171 PRO A N 1
ATOM 1342 C CA . PRO A 1 171 ? 7.452 12.990 -6.908 1.00 90.81 171 PRO A CA 1
ATOM 1343 C C . PRO A 1 171 ? 7.731 13.867 -5.693 1.00 90.81 171 PRO A C 1
ATOM 1345 O O . PRO A 1 171 ? 6.856 14.082 -4.860 1.00 90.81 171 PRO A O 1
ATOM 1348 N N . GLU A 1 172 ? 8.960 14.355 -5.609 1.00 90.25 172 GLU A N 1
ATOM 1349 C CA . GLU A 1 172 ? 9.391 15.234 -4.529 1.00 90.25 172 GLU A CA 1
ATOM 1350 C C . GLU A 1 172 ? 8.469 16.461 -4.412 1.00 90.25 172 GLU A C 1
ATOM 1352 O O . GLU A 1 172 ? 8.081 17.057 -5.420 1.00 90.25 172 GLU A O 1
ATOM 1357 N N . GLY A 1 173 ? 8.057 16.789 -3.184 1.00 89.38 173 GLY A N 1
ATOM 1358 C CA . GLY A 1 173 ? 7.170 17.916 -2.880 1.00 89.38 173 GLY A CA 1
ATOM 1359 C C . GLY A 1 173 ? 5.694 17.700 -3.232 1.00 89.38 173 GLY A C 1
ATOM 1360 O O . GLY A 1 173 ? 4.873 18.588 -3.014 1.00 89.38 173 GLY A O 1
ATOM 1361 N N . SER A 1 174 ? 5.329 16.545 -3.788 1.00 90.06 174 SER A N 1
ATOM 1362 C CA . SER A 1 174 ? 3.932 16.186 -4.060 1.00 90.06 174 SER A CA 1
ATOM 1363 C C . SER A 1 174 ? 3.657 14.690 -3.891 1.00 90.06 174 SER A C 1
ATOM 1365 O O . SER A 1 174 ? 2.691 14.158 -4.451 1.00 90.06 174 SER A O 1
ATOM 1367 N N . GLY A 1 175 ? 4.512 13.992 -3.148 1.00 88.31 175 GLY A N 1
ATOM 1368 C CA . GLY A 1 175 ? 4.378 12.594 -2.782 1.00 88.31 175 GLY A CA 1
ATOM 1369 C C . GLY A 1 175 ? 3.213 12.373 -1.823 1.00 88.31 175 GLY A C 1
ATOM 1370 O O . GLY A 1 175 ? 2.653 13.302 -1.250 1.00 88.31 175 GLY A O 1
ATOM 1371 N N . VAL A 1 176 ? 2.830 11.112 -1.614 1.00 88.31 176 VAL A N 1
ATOM 1372 C CA . VAL A 1 176 ? 1.752 10.787 -0.662 1.00 88.31 176 VAL A CA 1
ATOM 1373 C C . VAL A 1 176 ? 2.139 11.219 0.752 1.00 88.31 176 VAL A C 1
ATOM 1375 O O . VAL A 1 176 ? 1.311 11.766 1.475 1.00 88.31 176 VAL A O 1
ATOM 1378 N N . ASN A 1 177 ? 3.406 11.014 1.111 1.00 90.38 177 ASN A N 1
ATOM 1379 C CA . ASN A 1 177 ? 3.935 11.341 2.431 1.00 90.38 177 ASN A CA 1
ATOM 1380 C C . ASN A 1 177 ? 4.018 12.852 2.705 1.00 90.38 177 ASN A C 1
ATOM 1382 O O . ASN A 1 177 ? 4.060 13.230 3.869 1.00 90.38 177 ASN A O 1
ATOM 1386 N N . ASP A 1 178 ? 4.013 13.703 1.674 1.00 90.25 178 ASP A N 1
ATOM 1387 C CA . ASP A 1 178 ? 4.116 15.162 1.845 1.00 90.25 178 ASP A CA 1
ATOM 1388 C C . ASP A 1 178 ? 2.826 15.777 2.406 1.00 90.25 178 ASP A C 1
ATOM 1390 O O . ASP A 1 178 ? 2.845 16.876 2.951 1.00 90.25 178 ASP A O 1
ATOM 1394 N N . PHE A 1 179 ? 1.707 15.051 2.313 1.00 91.00 179 PHE A N 1
ATOM 1395 C CA . PHE A 1 179 ? 0.396 15.503 2.782 1.00 91.00 179 PHE A CA 1
ATOM 1396 C C . PHE A 1 179 ? -0.183 14.624 3.897 1.00 91.00 179 PHE A C 1
ATOM 1398 O O . PHE A 1 179 ? -1.403 14.554 4.066 1.00 91.00 179 PHE A O 1
ATOM 1405 N N . ILE A 1 180 ? 0.673 13.897 4.615 1.00 89.94 180 ILE A N 1
ATOM 1406 C CA . ILE A 1 180 ? 0.309 13.216 5.858 1.00 89.94 180 ILE A CA 1
ATOM 1407 C C . ILE A 1 180 ? 0.901 14.039 6.996 1.00 89.94 180 ILE A C 1
ATOM 1409 O O . ILE A 1 180 ? 2.111 14.264 7.031 1.00 89.94 180 ILE A O 1
ATOM 1413 N N . ASP A 1 181 ? 0.042 14.492 7.905 1.00 86.56 181 ASP A N 1
ATOM 1414 C CA . ASP A 1 181 ? 0.468 15.304 9.039 1.00 86.56 181 ASP A CA 1
ATOM 1415 C C . ASP A 1 181 ? 1.436 14.514 9.934 1.00 86.56 181 ASP A C 1
ATOM 1417 O O . ASP A 1 181 ? 1.137 13.405 10.392 1.00 86.56 181 ASP A O 1
ATOM 1421 N N . ARG A 1 182 ? 2.620 15.088 10.168 1.00 84.12 182 ARG A N 1
ATOM 1422 C CA . ARG A 1 182 ? 3.654 14.481 11.008 1.00 84.12 182 ARG A CA 1
ATOM 1423 C C . ARG A 1 182 ? 3.253 14.475 12.475 1.00 84.12 182 ARG A C 1
ATOM 1425 O O . ARG A 1 182 ? 3.637 13.541 13.172 1.00 84.12 182 ARG A O 1
ATOM 1432 N N . ASP A 1 183 ? 2.478 15.454 12.925 1.00 83.75 183 ASP A N 1
ATOM 1433 C CA . ASP A 1 183 ? 2.064 15.539 14.324 1.00 83.75 183 ASP A CA 1
ATOM 1434 C C . ASP A 1 183 ? 1.031 14.451 14.643 1.00 83.75 183 ASP A C 1
ATOM 1436 O O . ASP A 1 183 ? 1.091 13.827 15.702 1.00 83.75 183 ASP A O 1
ATOM 1440 N N . GLU A 1 184 ? 0.157 14.123 13.683 1.00 77.75 184 GLU A N 1
ATOM 1441 C CA . GLU A 1 184 ? -0.816 13.032 13.824 1.00 77.75 184 GLU A CA 1
ATOM 1442 C C . GLU A 1 184 ? -0.223 11.631 13.584 1.00 77.75 184 GLU A C 1
ATOM 1444 O O . GLU A 1 184 ? -0.793 10.642 14.046 1.00 77.75 184 GLU A O 1
ATOM 1449 N N . CYS A 1 185 ? 0.888 11.520 12.845 1.00 78.62 185 CYS A N 1
ATOM 1450 C CA . CYS A 1 185 ? 1.449 10.234 12.399 1.00 78.62 185 CYS A CA 1
ATOM 1451 C C . CYS A 1 185 ? 2.886 9.965 12.882 1.00 78.62 185 CYS A C 1
ATOM 1453 O O . CYS A 1 185 ? 3.552 9.062 12.363 1.00 78.62 185 CYS A O 1
ATOM 1455 N N . SER A 1 186 ? 3.384 10.721 13.863 1.00 79.62 186 SER A N 1
ATOM 1456 C CA . SER A 1 186 ? 4.687 10.452 14.475 1.00 79.62 186 SER A CA 1
ATOM 1457 C C . SER A 1 186 ? 4.622 9.232 15.398 1.00 79.62 186 SER A C 1
ATOM 1459 O O . SER A 1 186 ? 3.659 9.012 16.130 1.00 79.62 186 SER A O 1
ATOM 1461 N N . VAL A 1 187 ? 5.672 8.411 15.359 1.00 77.88 187 VAL A N 1
ATOM 1462 C CA . VAL A 1 187 ? 5.831 7.268 16.263 1.00 77.88 187 VAL A CA 1
ATOM 1463 C C . VAL A 1 187 ? 6.948 7.597 17.239 1.00 77.88 187 VAL A C 1
ATOM 1465 O O . VAL A 1 187 ? 8.078 7.856 16.826 1.00 77.88 187 VAL A O 1
ATOM 1468 N N . GLN A 1 188 ? 6.640 7.552 18.532 1.00 79.38 188 GLN A N 1
ATOM 1469 C CA . GLN A 1 188 ? 7.643 7.561 19.589 1.00 79.38 188 GLN A CA 1
ATOM 1470 C C . GLN A 1 188 ? 7.832 6.132 20.090 1.00 79.38 188 GLN A C 1
ATOM 1472 O O . GLN A 1 188 ? 6.870 5.455 20.454 1.00 79.38 188 GLN A O 1
ATOM 1477 N N . TYR A 1 189 ? 9.074 5.654 20.080 1.00 78.12 189 TYR A N 1
ATOM 1478 C CA . TYR A 1 189 ? 9.387 4.353 20.654 1.00 78.12 189 TYR A CA 1
ATOM 1479 C C . TYR A 1 189 ? 9.350 4.461 22.172 1.00 78.12 189 TYR A C 1
ATOM 1481 O O . TYR A 1 189 ? 9.990 5.338 22.752 1.00 78.12 189 TYR A O 1
ATOM 1489 N N . ALA A 1 190 ? 8.622 3.552 22.815 1.00 75.69 190 ALA A N 1
ATOM 1490 C CA . ALA A 1 190 ? 8.707 3.412 24.255 1.00 75.69 190 ALA A CA 1
ATOM 1491 C C . ALA A 1 190 ? 10.127 2.959 24.620 1.00 75.69 190 ALA A C 1
ATOM 1493 O O . ALA A 1 190 ? 10.600 1.924 24.147 1.00 75.69 190 ALA A O 1
ATOM 1494 N N . SER A 1 191 ? 10.809 3.731 25.459 1.00 72.50 191 SER A N 1
ATOM 1495 C CA . SER A 1 191 ? 11.995 3.257 26.160 1.00 72.50 191 SER A CA 1
ATOM 1496 C C . SER A 1 191 ? 11.531 2.388 27.324 1.00 72.50 191 SER A C 1
ATOM 1498 O O . SER A 1 191 ? 10.846 2.884 28.218 1.00 72.50 191 SER A O 1
ATOM 1500 N N . CYS A 1 192 ? 11.883 1.103 27.316 1.00 62.25 192 CYS A N 1
ATOM 1501 C CA . CYS A 1 192 ? 11.759 0.281 28.514 1.00 62.25 192 CYS A CA 1
ATOM 1502 C C . CYS A 1 192 ? 12.756 0.825 29.545 1.00 62.25 192 CYS A C 1
ATOM 1504 O O . CYS A 1 192 ? 13.965 0.725 29.330 1.00 62.25 192 CYS A O 1
ATOM 1506 N N . VAL A 1 193 ? 12.241 1.434 30.609 1.00 51.72 193 VAL A N 1
ATOM 1507 C CA . VAL A 1 193 ? 12.978 1.765 31.837 1.00 51.72 193 VAL A CA 1
ATOM 1508 C C . VAL A 1 193 ? 12.566 0.802 32.932 1.00 51.72 193 VAL A C 1
ATOM 1510 O O . VAL A 1 193 ? 11.363 0.456 32.972 1.00 51.72 193 VAL A O 1
#

Radius of gyration: 22.83 Å; chains: 1; bounding box: 44×52×74 Å

Sequence (193 aa):
MLVIHNITQALSFSFGHPGLSIEQGPSFNFAQGAPSQESDFPQEMPHSSHKQDLDQISELWRLGRTPIKIGVLKNMLRAYPHAGVAKELYEGFLCGFRLKYSGPRISFISKNLQSANCHKVETLDKLDQEVKAGRMAGPFLEKPISTLRTSPIGLVPKEKGWRLISHLSYPEGSGVNDFIDRDECSVQYASCV